Protein AF-A0A1R2CIF6-F1 (afdb_monomer)

Secondary structure (DSSP, 8-state):
------HHHIIIIIHHHHHHHHHHHHHHHHHHHHT-------HHHHHHHHHHHHHHHHHHTGGGS-HHHHHHHHHHHH-TTT-GGG---------GGG-HHHHHHHHHHHHHHHHHHHHHHHHHHHHTSS-EEEE-SSPPPGGGHHHH-TT---TTS-TTEEEHHHHHHHHHHHHHHHHHHHTHHHHHHHHHHHHHHHHS-S---HHHHHHHHHHHHHH-----TTTTHHHHHHT-

InterPro domains:
  IPR002809 Integral membrane protein EMC3/TMCO1-like [PF01956] (2-185)
  IPR002809 Integral membrane protein EMC3/TMCO1-like [SM01415] (2-187)
  IPR008568 ER membrane protein complex subunit 3 [PIRSF010045] (2-235)
  IPR008568 ER membrane protein complex subunit 3 [PTHR13116] (2-235)

Nearest PDB structures (foldseek):
  6ww7-assembly1_C  TM=7.244E-01  e=2.558E-13  Homo sapiens
  8j0o-assembly1_C  TM=6.062E-01  e=3.505E-13  Homo sapiens
  7ado-assembly1_C  TM=6.803E-01  e=1.312E-11  Homo sapiens
  8j0n-assembly1_C  TM=6.189E-01  e=1.607E-12  Homo sapiens
  8eoi-assembly1_C  TM=6.465E-01  e=1.619E-11  Homo sapiens

pLDDT: mean 71.88, std 12.57, range [39.0, 88.75]

Organism: NCBI:txid5963

Structure (mmCIF, N/CA/C/O backbone):
data_AF-A0A1R2CIF6-F1
#
_entry.id   AF-A0A1R2CIF6-F1
#
loop_
_atom_site.group_PDB
_atom_site.id
_atom_site.type_symbol
_atom_site.label_atom_id
_atom_site.label_alt_id
_atom_site.label_comp_id
_atom_site.label_asym_id
_atom_site.label_entity_id
_atom_site.label_seq_id
_atom_site.pdbx_PDB_ins_code
_atom_site.Cartn_x
_atom_site.Cartn_y
_atom_site.Cartn_z
_atom_site.occupancy
_atom_site.B_iso_or_equiv
_atom_site.auth_seq_id
_atom_site.auth_comp_id
_atom_site.auth_asym_id
_atom_site.auth_atom_id
_atom_site.pdbx_PDB_model_num
ATOM 1 N N . MET A 1 1 ? -17.646 -19.813 33.523 1.00 39.00 1 MET A N 1
ATOM 2 C CA . MET A 1 1 ? -18.850 -18.993 33.784 1.00 39.00 1 MET A CA 1
ATOM 3 C C . MET A 1 1 ? -19.091 -18.133 32.562 1.00 39.00 1 MET A C 1
ATOM 5 O O . MET A 1 1 ? -18.158 -17.468 32.127 1.00 39.00 1 MET A O 1
ATOM 9 N N . GLU A 1 2 ? -20.286 -18.184 31.979 1.00 49.34 2 GLU A N 1
ATOM 10 C CA . GLU A 1 2 ? -20.651 -17.248 30.914 1.00 49.34 2 GLU A CA 1
ATOM 11 C C . GLU A 1 2 ? -20.967 -15.897 31.549 1.00 49.34 2 GLU A C 1
ATOM 13 O O . GLU A 1 2 ? -21.853 -15.787 32.394 1.00 49.34 2 GLU A O 1
ATOM 18 N N . ILE A 1 3 ? -20.181 -14.883 31.201 1.00 63.22 3 ILE A N 1
ATOM 19 C CA . ILE A 1 3 ? -20.408 -13.525 31.679 1.00 63.22 3 ILE A CA 1
ATOM 20 C C . ILE A 1 3 ? -21.541 -12.953 30.828 1.00 63.22 3 ILE A C 1
ATOM 22 O O . ILE A 1 3 ? -21.410 -12.844 29.609 1.00 63.22 3 ILE A O 1
ATOM 26 N N . LEU A 1 4 ? -22.656 -12.599 31.465 1.00 59.88 4 LEU A N 1
ATOM 27 C CA . LEU A 1 4 ? -23.708 -11.796 30.846 1.00 59.88 4 LEU A CA 1
ATOM 28 C C . LEU A 1 4 ? -23.165 -10.376 30.656 1.00 59.88 4 LEU A C 1
ATOM 30 O O . LEU A 1 4 ? -23.041 -9.619 31.615 1.00 59.88 4 LEU A O 1
ATOM 34 N N . LEU A 1 5 ? -22.793 -10.031 29.422 1.00 65.62 5 LEU A N 1
ATOM 35 C CA . LEU A 1 5 ? -22.462 -8.652 29.073 1.00 65.62 5 LEU A CA 1
ATOM 36 C C . LEU A 1 5 ? -23.752 -7.825 29.005 1.00 65.62 5 LEU A C 1
ATOM 38 O O . LEU A 1 5 ? -24.712 -8.214 28.338 1.00 65.62 5 LEU A O 1
ATOM 42 N N . ASP A 1 6 ? -23.753 -6.671 29.669 1.00 71.94 6 ASP A N 1
ATOM 43 C CA . ASP A 1 6 ? -24.872 -5.731 29.644 1.00 71.94 6 ASP A CA 1
ATOM 44 C C . ASP A 1 6 ? -25.066 -5.147 28.232 1.00 71.94 6 ASP A C 1
ATOM 46 O O . ASP A 1 6 ? -24.138 -4.617 27.610 1.00 71.94 6 ASP A O 1
ATOM 50 N N . SER A 1 7 ? -26.301 -5.216 27.723 1.00 71.50 7 SER A N 1
ATOM 51 C CA . SER A 1 7 ? -26.675 -4.655 26.421 1.00 71.50 7 SER A CA 1
ATOM 52 C C . SER A 1 7 ? -26.494 -3.133 26.365 1.00 71.50 7 SER A C 1
ATOM 54 O O . SER A 1 7 ? -26.387 -2.576 25.268 1.00 71.50 7 SER A O 1
ATOM 56 N N . SER A 1 8 ? -26.442 -2.452 27.510 1.00 75.44 8 SER A N 1
ATOM 57 C CA . SER A 1 8 ? -26.210 -1.008 27.591 1.00 75.44 8 SER A CA 1
ATOM 58 C C . SER A 1 8 ? -24.793 -0.631 27.147 1.00 75.44 8 SER A C 1
ATOM 60 O O . SER A 1 8 ? -24.614 0.372 26.456 1.00 75.44 8 SER A O 1
ATOM 62 N N . ILE A 1 9 ? -23.794 -1.480 27.426 1.00 75.56 9 ILE A N 1
ATOM 63 C CA . ILE A 1 9 ? -22.387 -1.263 27.040 1.00 75.56 9 ILE A CA 1
ATOM 64 C C . ILE A 1 9 ? -22.242 -1.229 25.512 1.00 75.56 9 ILE A C 1
ATOM 66 O O . ILE A 1 9 ? -21.498 -0.415 24.964 1.00 75.56 9 ILE A O 1
ATOM 70 N N . ARG A 1 10 ? -23.009 -2.054 24.788 1.00 73.12 10 ARG A N 1
ATOM 71 C CA . ARG A 1 10 ? -23.013 -2.055 23.317 1.00 73.12 10 ARG A CA 1
ATOM 72 C C . ARG A 1 10 ? -23.423 -0.693 22.754 1.00 73.12 10 ARG A C 1
ATOM 74 O O . ARG A 1 10 ? -22.750 -0.160 21.876 1.00 73.12 10 ARG A O 1
ATOM 81 N N . ASN A 1 11 ? -24.520 -0.130 23.248 1.00 80.06 11 ASN A N 1
ATOM 82 C CA . ASN A 1 11 ? -25.078 1.089 22.669 1.00 80.06 11 ASN A CA 1
ATOM 83 C C . ASN A 1 11 ? -24.284 2.337 23.077 1.00 80.06 11 ASN A C 1
ATOM 85 O O . ASN A 1 11 ? -24.134 3.250 22.272 1.00 80.06 11 ASN A O 1
ATOM 89 N N . TRP A 1 12 ? -23.742 2.353 24.296 1.00 80.06 12 TRP A N 1
ATOM 90 C CA . TRP A 1 12 ? -23.038 3.512 24.847 1.00 80.06 12 TRP A CA 1
ATOM 91 C C . TRP A 1 12 ? -21.533 3.524 24.601 1.00 80.06 12 TRP A C 1
ATOM 93 O O . TRP A 1 12 ? -20.918 4.581 24.696 1.00 80.06 12 TRP A O 1
ATOM 103 N N . VAL A 1 13 ? -20.928 2.382 24.269 1.00 77.31 13 VAL A N 1
ATOM 104 C CA . VAL A 1 13 ? -19.472 2.287 24.106 1.00 77.31 13 VAL A CA 1
ATOM 105 C C . VAL A 1 13 ? -19.093 1.792 22.715 1.00 77.31 13 VAL A C 1
ATOM 107 O O . VAL A 1 13 ? -18.286 2.425 22.038 1.00 77.31 13 VAL A O 1
ATOM 110 N N . LEU A 1 14 ? -19.706 0.709 22.231 1.00 78.44 14 LEU A N 1
ATOM 111 C CA . LEU A 1 14 ? -19.318 0.111 20.949 1.00 78.44 14 LEU A CA 1
ATOM 112 C C . LEU A 1 14 ? -19.695 1.005 19.759 1.00 78.44 14 LEU A C 1
ATOM 114 O O . LEU A 1 14 ? -18.853 1.258 18.896 1.00 78.44 14 LEU A O 1
ATOM 118 N N . ILE A 1 15 ? -20.930 1.516 19.727 1.00 82.88 15 ILE A N 1
ATOM 119 C CA . ILE A 1 15 ? -21.406 2.385 18.637 1.00 82.88 15 ILE A CA 1
ATOM 120 C C . ILE A 1 15 ? -20.624 3.713 18.592 1.00 82.88 15 ILE A C 1
ATOM 122 O O . ILE A 1 15 ? -20.142 4.068 17.513 1.00 82.88 15 ILE A O 1
ATOM 126 N N . PRO A 1 16 ? -20.405 4.431 19.714 1.00 83.88 16 PRO A N 1
ATOM 127 C CA . PRO A 1 16 ? -19.632 5.672 19.686 1.00 83.88 16 PRO A CA 1
ATOM 128 C C . PRO A 1 16 ? -18.171 5.469 19.284 1.00 83.88 16 PRO A C 1
ATOM 130 O O . PRO A 1 16 ? -17.661 6.236 18.470 1.00 83.88 16 PRO A O 1
ATOM 133 N N . ILE A 1 17 ? -17.506 4.413 19.775 1.00 83.25 17 ILE A N 1
ATOM 134 C CA . ILE A 1 17 ? -16.129 4.097 19.362 1.00 83.25 17 ILE A CA 1
ATOM 135 C C . ILE A 1 17 ? -16.073 3.842 17.856 1.00 83.25 17 ILE A C 1
ATOM 137 O O . ILE A 1 17 ? -15.189 4.367 17.181 1.00 83.25 17 ILE A O 1
ATOM 141 N N . PHE A 1 18 ? -17.025 3.083 17.309 1.0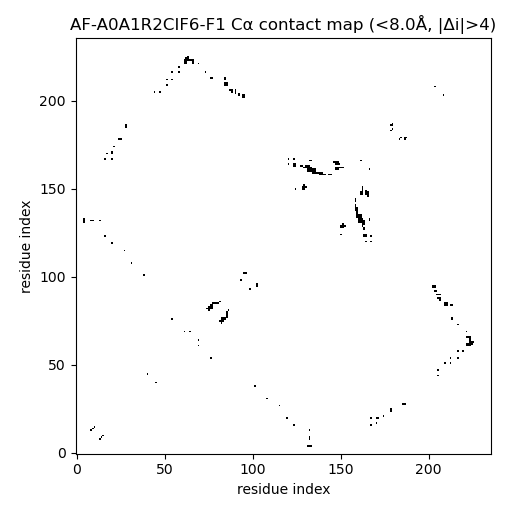0 84.00 18 PHE A N 1
ATOM 142 C CA . PHE A 1 18 ? -17.087 2.821 15.874 1.00 84.00 18 PHE A CA 1
ATOM 143 C C . PHE A 1 18 ? -17.218 4.113 15.056 1.00 84.00 18 PHE A C 1
ATOM 145 O O . PHE A 1 18 ? -16.453 4.327 14.114 1.00 84.00 18 PHE A O 1
ATOM 152 N N . ILE A 1 19 ? -18.133 5.004 15.450 1.00 87.19 19 ILE A N 1
ATOM 153 C CA . ILE A 1 19 ? -18.355 6.292 14.778 1.00 87.19 19 ILE A CA 1
ATOM 154 C C . ILE A 1 19 ? -17.099 7.170 14.839 1.00 87.19 19 ILE A C 1
ATOM 156 O O . ILE A 1 19 ? -16.695 7.733 13.822 1.00 87.19 19 ILE A O 1
ATOM 160 N N . VAL A 1 20 ? -16.447 7.264 16.001 1.00 86.88 20 VAL A N 1
ATOM 161 C CA . VAL A 1 20 ? -15.228 8.071 16.167 1.00 86.88 20 VAL A CA 1
ATOM 162 C C . VAL A 1 20 ? -14.083 7.516 15.324 1.00 86.88 20 VAL A C 1
ATOM 164 O O . VAL A 1 20 ? -13.419 8.282 14.630 1.00 86.88 20 VAL A O 1
ATOM 167 N N . VAL A 1 21 ? -13.869 6.198 15.317 1.00 85.12 21 VAL A N 1
ATOM 168 C CA . VAL A 1 21 ? -12.828 5.559 14.493 1.00 85.12 21 VAL A CA 1
ATOM 169 C C . VAL A 1 21 ? -13.111 5.756 13.000 1.00 85.12 21 VAL A C 1
ATOM 171 O O . VAL A 1 21 ? -12.181 6.007 12.232 1.00 85.12 21 VAL A O 1
ATOM 174 N N . PHE A 1 22 ? -14.379 5.711 12.584 1.00 86.25 22 PHE A N 1
ATOM 175 C CA . PHE A 1 22 ? -14.793 5.999 11.209 1.00 86.25 22 PHE A CA 1
ATOM 176 C C . PHE A 1 22 ? -14.502 7.439 10.797 1.00 86.25 22 PHE A C 1
ATOM 178 O O . PHE A 1 22 ? -13.790 7.669 9.817 1.00 86.25 22 PHE A O 1
ATOM 185 N N . LEU A 1 23 ? -14.985 8.406 11.575 1.00 86.69 23 LEU A N 1
ATOM 186 C CA . LEU A 1 23 ? -14.788 9.828 11.304 1.00 86.69 23 LEU A CA 1
ATOM 187 C C . LEU A 1 23 ? -13.310 10.216 11.357 1.00 86.69 23 LEU A C 1
ATOM 189 O O . LEU A 1 23 ? -12.835 10.926 10.474 1.00 86.69 23 LEU A O 1
ATOM 193 N N . ALA A 1 24 ? -12.559 9.713 12.338 1.00 85.19 24 ALA A N 1
ATOM 194 C CA . ALA A 1 24 ? -11.122 9.943 12.434 1.00 85.19 24 ALA A CA 1
ATOM 195 C C . ALA A 1 24 ? -10.368 9.325 11.246 1.00 85.19 24 ALA A C 1
ATOM 197 O O . ALA A 1 24 ? -9.433 9.933 10.722 1.00 85.19 24 ALA A O 1
ATOM 198 N N . GLY A 1 25 ? -10.797 8.148 10.776 1.00 82.81 25 GLY A N 1
ATOM 199 C CA . GLY A 1 25 ? -10.287 7.519 9.559 1.00 82.81 25 GLY A CA 1
ATOM 200 C C . GLY A 1 25 ? -10.509 8.383 8.315 1.00 82.81 25 GLY A C 1
ATOM 201 O O . GLY A 1 25 ? -9.566 8.610 7.555 1.00 82.81 25 GLY A O 1
ATOM 202 N N . MET A 1 26 ? -11.719 8.922 8.140 1.00 83.31 26 MET A N 1
ATOM 203 C CA . MET A 1 26 ? -12.051 9.828 7.034 1.00 83.31 26 MET A CA 1
ATOM 204 C C . MET A 1 26 ? -11.281 11.149 7.111 1.00 83.31 26 MET A C 1
ATOM 206 O O . MET A 1 26 ? -10.618 11.528 6.146 1.00 83.31 26 MET A O 1
ATOM 210 N N . LEU A 1 27 ? -11.305 11.823 8.266 1.00 84.25 27 LEU A N 1
ATOM 211 C CA . LEU A 1 27 ? -10.571 13.071 8.499 1.00 84.25 27 LEU A CA 1
ATOM 212 C C . LEU A 1 27 ? -9.088 12.900 8.195 1.00 84.25 27 LEU A C 1
ATOM 214 O O . LEU A 1 27 ? -8.485 13.739 7.535 1.00 84.25 27 LEU A O 1
ATOM 218 N N . ARG A 1 28 ? -8.499 11.777 8.608 1.00 79.50 28 ARG A N 1
ATOM 219 C CA . ARG A 1 28 ? -7.103 11.466 8.315 1.00 79.50 28 ARG A CA 1
ATOM 220 C C . ARG A 1 28 ? -6.828 11.372 6.816 1.00 79.50 28 ARG A C 1
ATOM 222 O O . ARG A 1 28 ? -5.766 11.809 6.382 1.00 79.50 28 ARG A O 1
ATOM 229 N N . ILE A 1 29 ? -7.706 10.745 6.034 1.00 78.75 29 ILE A N 1
ATOM 230 C CA . ILE A 1 29 ? -7.522 10.635 4.579 1.00 78.75 29 ILE A CA 1
ATOM 231 C C . ILE A 1 29 ? -7.549 12.034 3.951 1.00 78.75 29 ILE A C 1
ATOM 233 O O . ILE A 1 29 ? -6.648 12.359 3.185 1.00 78.75 29 ILE A O 1
ATOM 237 N N . VAL A 1 30 ? -8.488 12.885 4.367 1.00 82.25 30 VAL A N 1
ATOM 238 C CA . VAL A 1 30 ? -8.605 14.272 3.886 1.00 82.25 30 VAL A CA 1
ATOM 239 C C . VAL A 1 30 ? -7.393 15.122 4.288 1.00 82.25 30 VAL A C 1
ATOM 241 O O . VAL A 1 30 ? -6.797 15.780 3.442 1.00 82.25 30 VAL A O 1
ATOM 244 N N . ILE A 1 31 ? -6.960 15.066 5.552 1.00 80.94 31 ILE A N 1
ATOM 245 C CA . ILE A 1 31 ? -5.761 15.779 6.030 1.00 80.94 31 ILE A CA 1
ATOM 246 C C . ILE A 1 31 ? -4.517 15.311 5.272 1.00 80.94 31 ILE A C 1
ATOM 248 O O . ILE A 1 31 ? -3.676 16.124 4.902 1.00 80.94 31 ILE A O 1
ATOM 252 N N . SER A 1 32 ? -4.403 14.005 5.017 1.00 75.38 32 SER A N 1
ATOM 253 C CA . SER A 1 32 ? -3.282 13.441 4.266 1.00 75.38 32 SER A CA 1
ATOM 254 C C . SER A 1 32 ? -3.211 13.982 2.839 1.00 75.38 32 SER A C 1
ATOM 256 O O . SER A 1 32 ? -2.106 14.150 2.340 1.00 75.38 32 SER A O 1
ATOM 258 N N . GLN A 1 33 ? -4.352 14.260 2.204 1.00 75.56 33 GLN A N 1
ATOM 259 C CA . GLN A 1 33 ? -4.391 14.897 0.888 1.00 75.56 33 GLN A CA 1
ATOM 260 C C . GLN A 1 33 ? -4.069 16.387 0.942 1.00 75.56 33 GLN A C 1
ATOM 262 O O . GLN A 1 33 ? -3.348 16.891 0.091 1.00 75.56 33 GLN A O 1
ATOM 267 N N . LEU A 1 34 ? -4.565 17.095 1.956 1.00 76.94 34 LEU A N 1
ATOM 268 C CA . LEU A 1 34 ? -4.261 18.516 2.143 1.00 76.94 34 LEU A CA 1
ATOM 269 C C . LEU A 1 34 ? -2.776 18.751 2.446 1.00 76.94 34 LEU A C 1
ATOM 271 O O . LEU A 1 34 ? -2.214 19.774 2.070 1.00 76.94 34 LEU A O 1
ATOM 275 N N . MET A 1 35 ? -2.136 17.798 3.121 1.00 71.25 35 MET A N 1
ATOM 276 C CA . MET A 1 35 ? -0.699 17.800 3.385 1.00 71.25 35 MET A CA 1
ATOM 277 C C . MET A 1 35 ? 0.142 17.315 2.203 1.00 71.25 35 MET A C 1
ATOM 279 O O . MET A 1 35 ? 1.368 17.276 2.328 1.00 71.25 35 MET A O 1
ATOM 283 N N . ASP A 1 36 ? -0.477 16.917 1.091 1.00 69.44 36 ASP A N 1
ATOM 284 C CA . ASP A 1 36 ? 0.250 16.435 -0.069 1.00 69.44 36 ASP A CA 1
ATOM 285 C C . ASP A 1 36 ? 0.875 17.606 -0.837 1.00 69.44 36 ASP A C 1
ATOM 287 O O . ASP A 1 36 ? 0.326 18.157 -1.790 1.00 69.44 36 ASP A O 1
ATOM 291 N N . SER A 1 37 ? 2.042 18.044 -0.371 1.00 60.53 37 SER A N 1
ATOM 292 C CA . SER A 1 37 ? 2.896 18.950 -1.122 1.00 60.53 37 SER A CA 1
ATOM 293 C C . SER A 1 37 ? 3.536 18.171 -2.268 1.00 60.53 37 SER A C 1
ATOM 295 O O . SER A 1 37 ? 4.336 17.266 -2.017 1.00 60.53 37 SER A O 1
ATOM 297 N N . LYS A 1 38 ? 3.218 18.540 -3.516 1.00 57.66 38 LYS A N 1
ATOM 298 C CA . LYS A 1 38 ? 3.992 18.114 -4.690 1.00 57.66 38 LYS A CA 1
ATOM 299 C C . LYS A 1 38 ? 5.399 18.683 -4.554 1.00 57.66 38 LYS A C 1
ATOM 301 O O . LYS A 1 38 ? 5.637 19.839 -4.888 1.00 57.66 38 LYS A O 1
ATOM 306 N N . GLU A 1 39 ? 6.304 17.887 -4.008 1.00 60.53 39 GLU A N 1
ATOM 307 C CA . GLU A 1 39 ? 7.722 18.204 -4.036 1.00 60.53 39 GLU A CA 1
ATOM 308 C C . GLU A 1 39 ? 8.167 18.180 -5.501 1.00 60.53 39 GLU A C 1
ATOM 310 O O . GLU A 1 39 ? 7.883 17.228 -6.236 1.00 60.53 39 GLU A O 1
ATOM 315 N N . GLU A 1 40 ? 8.776 19.272 -5.957 1.00 57.78 40 GLU A N 1
ATOM 316 C CA . GLU A 1 40 ? 9.231 19.402 -7.334 1.00 57.78 40 GLU A CA 1
ATOM 317 C C . GLU A 1 40 ? 10.437 18.474 -7.514 1.00 57.78 40 GLU A C 1
ATOM 319 O O . GLU A 1 40 ? 11.560 18.794 -7.132 1.00 57.78 40 GLU A O 1
ATOM 324 N N . GLN A 1 41 ? 10.179 17.260 -8.005 1.00 61.66 41 GLN A N 1
ATOM 325 C CA . GLN A 1 41 ? 11.236 16.288 -8.254 1.00 61.66 41 GLN A CA 1
ATOM 326 C C . GLN A 1 41 ? 12.218 16.846 -9.285 1.00 61.66 41 GLN A C 1
ATOM 328 O O . GLN A 1 41 ? 11.820 17.418 -10.305 1.00 61.66 41 GLN A O 1
ATOM 333 N N . GLU A 1 42 ? 13.510 16.632 -9.042 1.00 69.31 42 GLU A N 1
ATOM 334 C CA . GLU A 1 42 ? 14.547 17.033 -9.980 1.00 69.31 42 GLU A CA 1
ATOM 335 C C . GLU A 1 42 ? 14.309 16.372 -11.351 1.00 69.31 42 GLU A C 1
ATOM 337 O O . GLU A 1 42 ? 14.005 15.179 -11.457 1.00 69.31 42 GLU A O 1
ATOM 342 N N . LYS A 1 43 ? 14.462 17.142 -12.436 1.00 73.81 43 LYS A N 1
ATOM 343 C CA . LYS A 1 43 ? 14.246 16.656 -13.813 1.00 73.81 43 LYS A CA 1
ATOM 344 C C . LYS A 1 43 ? 15.087 15.414 -14.139 1.00 73.81 43 LYS A C 1
ATOM 346 O O . LYS A 1 43 ? 14.653 14.571 -14.926 1.00 73.81 43 LYS A O 1
ATOM 351 N N . ASN A 1 44 ? 16.275 15.306 -13.543 1.00 72.25 44 ASN A N 1
ATOM 352 C CA . ASN A 1 44 ? 17.172 14.168 -13.717 1.00 72.25 44 ASN A CA 1
ATOM 353 C C . ASN A 1 44 ? 16.606 12.894 -13.071 1.00 72.25 44 ASN A C 1
ATOM 355 O O . ASN A 1 44 ? 16.518 11.874 -13.755 1.00 72.25 44 ASN A O 1
ATOM 359 N N . ASP A 1 45 ? 16.126 12.971 -11.827 1.00 72.12 45 ASP A N 1
ATOM 360 C CA . ASP A 1 45 ? 15.466 11.864 -11.118 1.00 72.12 45 ASP A CA 1
ATOM 361 C C . ASP A 1 45 ? 14.250 11.337 -11.898 1.00 72.12 45 ASP A C 1
ATOM 363 O O . ASP A 1 45 ? 14.102 10.128 -12.100 1.00 72.12 45 ASP A O 1
ATOM 367 N N . LEU A 1 46 ? 13.411 12.243 -12.412 1.00 77.12 46 LEU A N 1
ATOM 368 C CA . LEU A 1 46 ? 12.244 11.893 -13.232 1.00 77.12 46 LEU A CA 1
ATOM 369 C C . LEU A 1 46 ? 12.639 11.169 -14.526 1.00 77.12 46 LEU A C 1
ATOM 371 O O . LEU A 1 46 ? 12.038 10.161 -14.902 1.00 77.12 46 LEU A O 1
ATOM 375 N N . CYS A 1 47 ? 13.675 11.663 -15.207 1.00 79.81 47 CYS A N 1
ATOM 376 C CA . CYS A 1 47 ? 14.193 11.052 -16.428 1.00 79.81 47 CYS A CA 1
ATOM 377 C C . CYS A 1 47 ? 14.716 9.631 -16.170 1.00 79.81 47 CYS A C 1
ATOM 379 O O . CYS A 1 47 ? 14.441 8.707 -16.946 1.00 79.81 47 CYS A O 1
ATOM 381 N N . VAL A 1 48 ? 15.429 9.433 -15.057 1.00 79.62 48 VAL A N 1
ATOM 382 C CA . VAL A 1 48 ? 15.929 8.120 -14.637 1.00 79.62 48 VAL A CA 1
ATOM 383 C C . VAL A 1 48 ? 14.770 7.176 -14.333 1.00 79.62 48 VAL A C 1
ATOM 385 O O . VAL A 1 48 ? 14.742 6.060 -14.858 1.00 79.62 48 VAL A O 1
ATOM 388 N N . GLN A 1 49 ? 13.775 7.627 -13.570 1.00 80.62 49 GLN A N 1
ATOM 389 C CA . GLN A 1 49 ? 12.607 6.825 -13.214 1.00 80.62 49 GLN A CA 1
ATOM 390 C C . GLN A 1 49 ? 11.827 6.356 -14.452 1.00 80.62 49 GLN A C 1
ATOM 392 O O . GLN A 1 49 ? 11.542 5.163 -14.591 1.00 80.62 49 GLN A O 1
ATOM 397 N N . GLU A 1 50 ? 11.532 7.254 -15.392 1.00 83.38 50 GLU A N 1
ATOM 398 C CA . GLU A 1 50 ? 10.838 6.899 -16.636 1.00 83.38 50 GLU A CA 1
ATOM 399 C C . GLU A 1 50 ? 11.670 5.959 -17.518 1.00 83.38 50 GLU A C 1
ATOM 401 O O . GLU A 1 50 ? 11.137 5.028 -18.136 1.00 83.38 50 GLU A O 1
ATOM 406 N N . THR A 1 51 ? 12.993 6.139 -17.537 1.00 85.12 51 THR A N 1
ATOM 407 C CA . THR A 1 51 ? 13.912 5.245 -18.252 1.00 85.12 51 THR A CA 1
ATOM 408 C C . THR A 1 51 ? 13.879 3.834 -17.663 1.00 85.12 51 THR A C 1
ATOM 410 O O . THR A 1 51 ? 13.727 2.864 -18.412 1.00 85.12 51 THR A O 1
ATOM 413 N N . VAL A 1 52 ? 13.935 3.698 -16.335 1.00 85.50 52 VAL A N 1
ATOM 414 C CA . VAL A 1 52 ? 13.813 2.408 -15.634 1.00 85.50 52 VAL A CA 1
ATOM 415 C C . VAL A 1 52 ? 12.463 1.756 -15.931 1.00 85.50 52 VAL A C 1
ATOM 417 O O . VAL A 1 52 ? 12.416 0.590 -16.329 1.00 85.50 52 VAL A O 1
ATOM 420 N N . LEU A 1 53 ? 11.357 2.503 -15.838 1.00 85.81 53 LEU A N 1
ATOM 421 C CA . LEU A 1 53 ? 10.022 1.989 -16.162 1.00 85.81 53 LEU A CA 1
ATOM 422 C C . LEU A 1 53 ? 9.941 1.486 -17.607 1.00 85.81 53 LEU A C 1
ATOM 424 O O . LEU A 1 53 ? 9.346 0.438 -17.878 1.00 85.81 53 LEU A O 1
ATOM 428 N N . ARG A 1 54 ? 10.567 2.189 -18.553 1.00 87.69 54 ARG A N 1
ATOM 429 C CA . ARG A 1 54 ? 10.630 1.775 -19.958 1.00 87.69 54 ARG A CA 1
ATOM 430 C C . ARG A 1 54 ? 11.411 0.472 -20.138 1.00 87.69 54 ARG A C 1
ATOM 432 O O . ARG A 1 54 ? 10.958 -0.393 -20.893 1.00 87.69 54 ARG A O 1
ATOM 439 N N . VAL A 1 55 ? 12.524 0.294 -19.428 1.00 87.31 55 VAL A N 1
ATOM 440 C CA . VAL A 1 55 ? 13.301 -0.959 -19.428 1.00 87.31 55 VAL A CA 1
ATOM 441 C C . VAL A 1 55 ? 12.498 -2.099 -18.801 1.00 87.31 55 VAL A C 1
ATOM 443 O O . VAL A 1 55 ? 12.416 -3.184 -19.376 1.00 87.31 55 VAL A O 1
ATOM 446 N N . GLN A 1 56 ? 11.802 -1.859 -17.692 1.00 86.81 56 GLN A N 1
ATOM 447 C CA . GLN A 1 56 ? 10.939 -2.861 -17.061 1.00 86.81 56 GLN A CA 1
ATOM 448 C C . GLN A 1 56 ? 9.782 -3.296 -17.965 1.00 86.81 56 GLN A C 1
ATOM 450 O O . GLN A 1 56 ? 9.479 -4.490 -18.050 1.00 86.81 56 GLN A O 1
ATOM 455 N N . ARG A 1 57 ? 9.157 -2.360 -18.691 1.00 88.06 57 ARG A N 1
ATOM 456 C CA . ARG A 1 57 ? 8.146 -2.679 -19.713 1.00 88.06 57 ARG A CA 1
ATOM 457 C C . ARG A 1 57 ? 8.744 -3.521 -20.842 1.00 88.06 57 ARG A C 1
ATOM 459 O O . ARG A 1 57 ? 8.117 -4.495 -21.251 1.00 88.06 57 ARG A O 1
ATOM 466 N N . LEU A 1 58 ? 9.958 -3.205 -21.303 1.00 87.25 58 LEU A N 1
ATOM 467 C CA . LEU A 1 58 ? 10.661 -3.998 -22.319 1.00 87.25 58 LEU A CA 1
ATOM 468 C C . LEU A 1 58 ? 10.943 -5.428 -21.832 1.00 87.25 58 LEU A C 1
ATOM 470 O O . LEU A 1 58 ? 10.729 -6.372 -22.588 1.00 87.25 58 LEU A O 1
ATOM 474 N N . LYS A 1 59 ? 11.357 -5.597 -20.570 1.00 86.25 59 LYS A N 1
ATOM 475 C CA . LYS A 1 59 ? 11.593 -6.911 -19.947 1.00 86.25 59 LYS A CA 1
ATOM 476 C C . LYS A 1 59 ? 10.305 -7.730 -19.869 1.00 86.25 59 LYS A C 1
ATOM 478 O O . LYS A 1 59 ? 10.276 -8.869 -20.322 1.00 86.25 59 LYS A O 1
ATOM 483 N N . LYS A 1 60 ? 9.218 -7.144 -19.353 1.00 86.44 60 LYS A N 1
ATOM 484 C CA . LYS A 1 60 ? 7.905 -7.814 -19.261 1.00 86.44 60 LYS A CA 1
ATOM 485 C C . LYS A 1 60 ? 7.343 -8.167 -20.644 1.00 86.44 60 LYS A C 1
ATOM 487 O O . LYS A 1 60 ? 6.784 -9.244 -20.827 1.00 86.44 60 LYS A O 1
ATOM 492 N N . GLY A 1 61 ? 7.519 -7.273 -21.615 1.00 84.19 61 GLY A N 1
ATOM 493 C CA . GLY A 1 61 ? 7.029 -7.415 -22.986 1.00 84.19 61 GLY A CA 1
ATOM 494 C C . GLY A 1 61 ? 7.973 -8.141 -23.949 1.00 84.19 61 GLY A C 1
ATOM 495 O O . GLY A 1 61 ? 7.659 -8.206 -25.137 1.00 84.19 61 GLY A O 1
ATOM 496 N N . CYS A 1 62 ? 9.107 -8.689 -23.490 1.00 84.19 62 CYS A N 1
ATOM 497 C CA . CYS A 1 62 ? 10.144 -9.225 -24.382 1.00 84.19 62 CYS A CA 1
ATOM 498 C C . CYS A 1 62 ? 9.607 -10.320 -25.314 1.00 84.19 62 CYS A C 1
ATOM 500 O O . CYS A 1 62 ? 9.963 -10.376 -26.484 1.00 84.19 62 CYS A O 1
ATOM 502 N N . LYS A 1 63 ? 8.667 -11.131 -24.825 1.00 84.38 63 LYS A N 1
ATOM 503 C CA . LYS A 1 63 ? 8.106 -12.287 -25.533 1.00 84.38 63 LYS A CA 1
ATOM 504 C C . LYS A 1 63 ? 7.163 -11.930 -26.691 1.00 84.38 63 LYS A C 1
ATOM 506 O O . LYS A 1 63 ? 6.922 -12.778 -27.546 1.00 84.38 63 LYS A O 1
ATOM 511 N N . ILE A 1 64 ? 6.613 -10.714 -26.697 1.00 87.25 64 ILE A N 1
ATOM 512 C CA . ILE A 1 64 ? 5.647 -10.227 -27.703 1.00 87.25 64 ILE A CA 1
ATOM 513 C C . ILE A 1 64 ? 6.367 -9.494 -28.839 1.00 87.25 64 ILE A C 1
ATOM 515 O O . ILE A 1 64 ? 5.828 -9.341 -29.927 1.00 87.25 64 ILE A O 1
ATOM 519 N N . LEU A 1 65 ? 7.586 -9.018 -28.599 1.00 87.19 65 LEU A N 1
ATOM 520 C CA . LEU A 1 65 ? 8.328 -8.237 -29.575 1.00 87.19 65 LEU A CA 1
ATOM 521 C C . LEU A 1 65 ? 9.069 -9.151 -30.555 1.00 87.19 65 LEU A C 1
ATOM 523 O O . LEU A 1 65 ? 9.647 -10.147 -30.123 1.00 87.19 65 LEU A O 1
ATOM 527 N N . SER A 1 66 ? 9.112 -8.790 -31.843 1.00 86.75 66 SER A N 1
ATOM 528 C CA . SER A 1 66 ? 9.933 -9.516 -32.820 1.00 86.75 66 SER A CA 1
ATOM 529 C C . SER A 1 66 ? 11.412 -9.496 -32.417 1.00 86.75 66 SER A C 1
ATOM 531 O O . SER A 1 66 ? 11.872 -8.569 -31.745 1.00 86.75 66 SER A O 1
ATOM 533 N N . ASP A 1 67 ? 12.167 -10.513 -32.833 1.00 86.12 67 ASP A N 1
ATOM 534 C CA . ASP A 1 67 ? 13.589 -10.655 -32.488 1.00 86.12 67 ASP A CA 1
ATOM 535 C C . ASP A 1 67 ? 14.424 -9.450 -32.962 1.00 86.12 67 ASP A C 1
ATOM 537 O O . ASP A 1 67 ? 15.190 -8.875 -32.188 1.00 86.12 67 ASP A O 1
ATOM 541 N N . THR A 1 68 ? 14.172 -8.957 -34.177 1.00 88.56 68 THR A N 1
ATOM 542 C CA . THR A 1 68 ? 14.805 -7.739 -34.710 1.00 88.56 68 THR A CA 1
ATOM 543 C C . THR A 1 68 ? 14.490 -6.501 -33.865 1.00 88.56 68 THR A C 1
ATOM 545 O O . THR A 1 68 ? 15.390 -5.749 -33.485 1.00 88.56 68 THR A O 1
ATOM 548 N N . SER A 1 69 ? 13.222 -6.312 -33.495 1.00 88.00 69 SER A N 1
ATOM 549 C CA . SER A 1 69 ? 12.781 -5.180 -32.675 1.00 88.00 69 SER A CA 1
ATOM 550 C C . SER A 1 69 ? 13.356 -5.230 -31.260 1.00 88.00 69 SER A C 1
ATOM 552 O O . SER A 1 69 ? 13.724 -4.192 -30.707 1.00 88.00 69 SER A O 1
ATOM 554 N N . TYR A 1 70 ? 13.446 -6.419 -30.659 1.00 88.69 70 TYR A N 1
ATOM 555 C CA . TYR A 1 70 ? 14.031 -6.591 -29.332 1.00 88.69 70 TYR A CA 1
ATOM 556 C C . TYR A 1 70 ? 15.529 -6.315 -29.348 1.00 88.69 70 TYR A C 1
ATOM 558 O O . TYR A 1 70 ? 16.005 -5.558 -28.504 1.00 88.69 70 TYR A O 1
ATOM 566 N N . ARG A 1 71 ? 16.261 -6.843 -30.335 1.00 87.69 71 ARG A N 1
ATOM 567 C CA . ARG A 1 71 ? 17.697 -6.579 -30.504 1.00 87.69 71 ARG A CA 1
ATOM 568 C C . ARG A 1 71 ? 17.985 -5.091 -30.672 1.00 87.69 71 ARG A C 1
ATOM 570 O O . ARG A 1 71 ? 18.858 -4.580 -29.979 1.00 87.69 71 ARG A O 1
ATOM 577 N N . ASN A 1 72 ? 17.208 -4.381 -31.491 1.00 88.75 72 ASN A N 1
ATOM 578 C CA . ASN A 1 72 ? 17.364 -2.935 -31.686 1.00 88.75 72 ASN A CA 1
ATOM 579 C C . ASN A 1 72 ? 17.107 -2.144 -30.394 1.00 88.75 72 ASN A C 1
ATOM 581 O O . ASN A 1 72 ? 17.886 -1.260 -30.039 1.00 88.75 72 ASN A O 1
ATOM 585 N N . LYS A 1 73 ? 16.047 -2.482 -29.645 1.00 87.25 73 LYS A N 1
ATOM 586 C CA . LYS A 1 73 ? 15.747 -1.825 -28.360 1.00 87.25 73 LYS A CA 1
ATOM 587 C C . LYS A 1 73 ? 16.781 -2.162 -27.287 1.00 87.25 73 LYS A C 1
ATOM 589 O O . LYS A 1 73 ? 17.194 -1.275 -26.551 1.00 87.25 73 LYS A O 1
ATOM 594 N N . ARG A 1 74 ? 17.244 -3.411 -27.221 1.00 86.19 74 ARG A N 1
ATOM 595 C CA . ARG A 1 74 ? 18.327 -3.831 -26.322 1.00 86.19 74 ARG A CA 1
ATOM 596 C C . ARG A 1 74 ? 19.627 -3.106 -26.657 1.00 86.19 74 ARG A C 1
ATOM 598 O O . ARG A 1 74 ? 20.282 -2.610 -25.751 1.00 86.19 74 ARG A O 1
ATOM 605 N N . ALA A 1 75 ? 19.963 -2.971 -27.939 1.00 85.94 75 ALA A N 1
ATOM 606 C CA . ALA A 1 75 ? 21.126 -2.210 -28.381 1.00 85.94 75 ALA A CA 1
ATOM 607 C C . ALA A 1 75 ? 21.027 -0.730 -27.977 1.00 85.94 75 ALA A C 1
ATOM 609 O O . ALA A 1 75 ? 22.005 -0.174 -27.495 1.00 85.94 75 ALA A O 1
ATOM 610 N N . TYR A 1 76 ? 19.851 -0.105 -28.086 1.00 86.25 76 TYR A N 1
ATOM 611 C CA . TYR A 1 76 ? 19.639 1.278 -27.638 1.00 86.25 76 TYR A CA 1
ATOM 612 C C . TYR A 1 76 ? 19.914 1.482 -26.136 1.00 86.25 76 TYR A C 1
ATOM 614 O O . TYR A 1 76 ? 20.478 2.503 -25.746 1.00 86.25 76 TYR A O 1
ATOM 622 N N . PHE A 1 77 ? 19.560 0.512 -25.288 1.00 85.00 77 PHE A N 1
ATOM 623 C CA . PHE A 1 77 ? 19.781 0.613 -23.841 1.00 85.00 77 PHE A CA 1
ATOM 624 C C . PHE A 1 77 ? 21.182 0.166 -23.394 1.00 85.00 77 PHE A C 1
ATOM 626 O O . PHE A 1 77 ? 21.748 0.801 -22.511 1.00 85.00 77 PHE A O 1
ATOM 633 N N . CYS A 1 78 ? 21.747 -0.885 -23.998 1.00 79.38 78 CYS A N 1
ATOM 634 C CA . CYS A 1 78 ? 22.979 -1.543 -23.536 1.00 79.38 78 CYS A CA 1
ATOM 635 C C . CYS A 1 78 ? 24.250 -1.186 -24.330 1.00 79.38 78 CYS A C 1
ATOM 637 O O . CYS A 1 78 ? 25.309 -1.745 -24.040 1.00 79.38 78 CYS A O 1
ATOM 639 N N . LYS A 1 79 ? 24.189 -0.330 -25.362 1.00 80.94 79 LYS A N 1
ATOM 640 C CA . LYS A 1 79 ? 25.376 -0.003 -26.176 1.00 80.94 79 LYS A CA 1
ATOM 641 C C . LYS A 1 79 ? 26.464 0.636 -25.311 1.00 80.94 79 LYS A C 1
ATOM 643 O O . LYS A 1 79 ? 26.244 1.693 -24.740 1.00 80.94 79 LYS A O 1
ATOM 648 N N . ALA A 1 80 ? 27.656 0.039 -25.306 1.00 66.94 80 ALA A N 1
ATOM 649 C CA . ALA A 1 80 ? 28.747 0.399 -24.397 1.00 66.94 80 ALA A CA 1
ATOM 650 C C . ALA A 1 80 ? 29.163 1.885 -24.405 1.00 66.94 80 ALA A C 1
ATOM 652 O O . ALA A 1 80 ? 29.674 2.366 -23.403 1.00 66.94 80 ALA A O 1
ATOM 653 N N . THR A 1 81 ? 28.953 2.601 -25.516 1.00 60.41 81 THR A N 1
ATOM 654 C CA . THR A 1 81 ? 29.412 3.989 -25.705 1.00 60.41 81 THR A CA 1
ATOM 655 C C . THR A 1 81 ? 28.299 5.041 -25.764 1.00 60.41 81 THR A C 1
ATOM 657 O O . THR A 1 81 ? 28.582 6.220 -25.603 1.00 60.41 81 THR A O 1
ATOM 660 N N . VAL A 1 82 ? 27.042 4.650 -26.028 1.00 68.25 82 VAL A N 1
ATOM 661 C CA . VAL A 1 82 ? 25.903 5.584 -26.254 1.00 68.25 82 VAL A CA 1
ATOM 662 C C . VAL A 1 82 ? 24.615 5.097 -25.569 1.00 68.25 82 VAL A C 1
ATOM 664 O O . VAL A 1 82 ? 23.553 5.697 -25.708 1.00 68.25 82 VAL A O 1
ATOM 667 N N . GLY A 1 83 ? 24.669 3.967 -24.863 1.00 70.56 83 GLY A N 1
ATOM 668 C CA . GLY A 1 83 ? 23.513 3.376 -24.208 1.00 70.56 83 GLY A CA 1
ATOM 669 C C . GLY A 1 83 ? 22.954 4.323 -23.157 1.00 70.56 83 GLY A C 1
ATOM 670 O O . GLY A 1 83 ? 23.697 4.891 -22.362 1.00 70.56 83 GLY A O 1
ATOM 671 N N . VAL A 1 84 ? 21.632 4.482 -23.125 1.00 75.00 84 VAL A N 1
ATOM 672 C CA . VAL A 1 84 ? 20.973 5.357 -22.138 1.00 75.00 84 VAL A CA 1
ATOM 673 C C . VAL A 1 84 ? 21.293 4.921 -20.698 1.00 75.00 84 VAL A C 1
ATOM 675 O O . VAL A 1 84 ? 21.362 5.763 -19.810 1.00 75.00 84 VAL A O 1
ATOM 678 N N . LEU A 1 85 ? 21.559 3.625 -20.483 1.00 72.94 85 LEU A N 1
ATOM 679 C CA . LEU A 1 85 ? 21.958 3.057 -19.188 1.00 72.94 85 LEU A CA 1
ATOM 680 C C . LEU A 1 85 ? 23.446 3.259 -18.848 1.00 72.94 85 LEU A C 1
ATOM 682 O O . LEU A 1 85 ? 23.846 3.002 -17.718 1.00 72.94 85 LEU A O 1
ATOM 686 N N . HIS A 1 86 ? 24.263 3.700 -19.810 1.00 68.81 86 HIS A N 1
ATOM 687 C CA . HIS A 1 86 ? 25.674 4.061 -19.620 1.00 68.81 86 HIS A CA 1
ATOM 688 C C . HIS A 1 86 ? 25.872 5.549 -19.353 1.00 68.81 86 HIS A C 1
ATOM 690 O O . HIS A 1 86 ? 27.000 5.971 -19.119 1.00 68.81 86 HIS A O 1
ATOM 696 N N . LYS A 1 87 ? 24.807 6.355 -19.407 1.00 70.25 87 LYS A N 1
ATOM 697 C CA . LYS A 1 87 ? 24.899 7.772 -19.077 1.00 70.25 87 LYS A CA 1
ATOM 698 C C . LYS A 1 87 ? 25.236 7.895 -17.592 1.00 70.25 87 LYS A C 1
ATOM 700 O O . LYS A 1 87 ? 24.401 7.607 -16.738 1.00 70.25 87 LYS A O 1
ATOM 705 N N . GLU A 1 88 ? 26.469 8.291 -17.306 1.00 61.53 88 GLU A N 1
ATOM 706 C CA . GLU A 1 88 ? 26.905 8.626 -15.959 1.00 61.53 88 GLU A CA 1
ATOM 707 C C . GLU A 1 88 ? 26.219 9.934 -15.564 1.00 61.53 88 GLU A C 1
ATOM 709 O O . GLU A 1 88 ? 26.352 10.961 -16.231 1.00 61.53 88 GLU A O 1
ATOM 714 N N . PHE A 1 89 ? 25.395 9.866 -14.523 1.00 60.84 89 PHE A N 1
ATOM 715 C CA . PHE A 1 89 ? 24.904 11.053 -13.843 1.00 60.84 89 PHE A CA 1
ATOM 716 C C . PHE A 1 89 ? 25.953 11.381 -12.799 1.00 60.84 89 PHE A C 1
ATOM 718 O O . PHE A 1 89 ? 26.338 10.486 -12.040 1.00 60.84 89 PHE A O 1
ATOM 725 N N . ASP A 1 90 ? 26.448 12.619 -12.824 1.00 47.31 90 ASP A N 1
ATOM 726 C CA . ASP A 1 90 ? 27.449 13.079 -11.875 1.00 47.31 90 ASP A CA 1
ATOM 727 C C . ASP A 1 90 ? 26.858 12.916 -10.482 1.00 47.31 90 ASP A C 1
ATOM 729 O O . ASP A 1 90 ? 25.872 13.554 -10.101 1.00 47.31 90 ASP A O 1
ATOM 733 N N . SER A 1 91 ? 27.377 11.913 -9.789 1.00 46.81 91 SER A N 1
ATOM 734 C CA . SER A 1 91 ? 26.840 11.457 -8.532 1.00 46.81 91 SER A CA 1
ATOM 735 C C . SER A 1 91 ? 27.375 12.403 -7.480 1.00 46.81 91 SER A C 1
ATOM 737 O O . SER A 1 9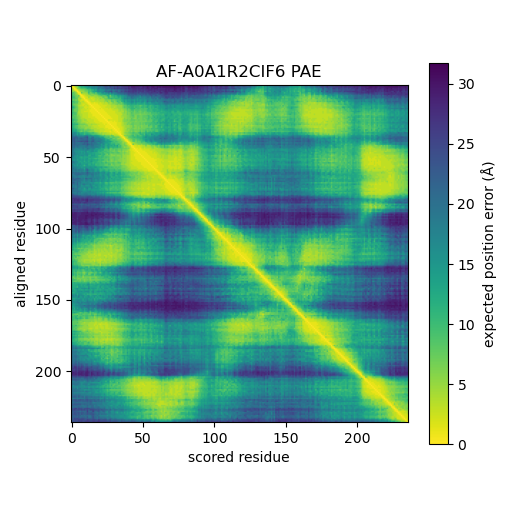1 ? 28.236 12.035 -6.685 1.00 46.81 91 SER A O 1
ATOM 739 N N . ASN A 1 92 ? 26.784 13.592 -7.399 1.00 42.34 92 ASN A N 1
ATOM 740 C CA . ASN A 1 92 ? 26.627 14.234 -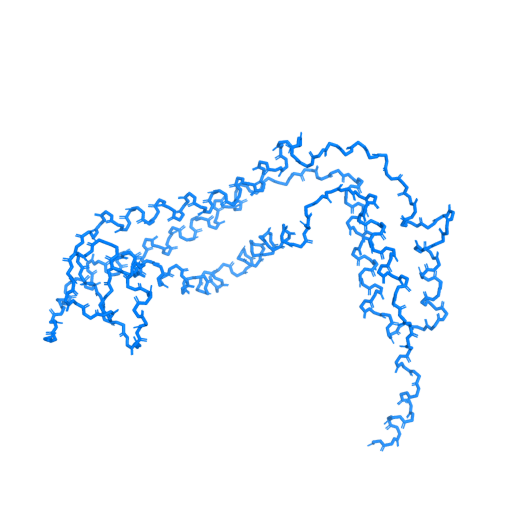6.106 1.00 42.34 92 ASN A CA 1
ATOM 741 C C . ASN A 1 92 ? 25.596 13.396 -5.330 1.00 42.34 92 ASN A C 1
ATOM 743 O O . ASN A 1 92 ? 24.476 13.815 -5.058 1.00 42.34 92 ASN A O 1
ATOM 747 N N . ALA A 1 93 ? 25.974 12.146 -5.040 1.00 46.31 93 ALA A N 1
ATOM 748 C CA . ALA A 1 93 ? 25.313 11.291 -4.083 1.00 46.31 93 ALA A CA 1
ATOM 749 C C . ALA A 1 93 ? 25.589 11.923 -2.730 1.00 46.31 93 ALA A C 1
ATOM 751 O O . ALA A 1 93 ? 26.441 11.475 -1.965 1.00 46.31 93 ALA A O 1
ATOM 752 N N . MET A 1 94 ? 24.855 12.991 -2.431 1.00 41.69 94 MET A N 1
ATOM 753 C CA . MET A 1 94 ? 24.494 13.203 -1.052 1.00 41.69 94 MET A CA 1
ATOM 754 C C . MET A 1 94 ? 23.795 11.910 -0.641 1.00 41.69 94 MET A C 1
ATOM 756 O O . MET A 1 94 ? 22.808 11.519 -1.279 1.00 41.69 94 MET A O 1
ATOM 760 N N . PRO A 1 95 ? 24.345 11.165 0.337 1.00 46.44 95 PRO A N 1
ATOM 761 C CA . PRO A 1 95 ? 23.669 9.985 0.831 1.00 46.44 95 PRO A CA 1
ATOM 762 C C . PRO A 1 95 ? 22.261 10.443 1.170 1.00 46.44 95 PRO A C 1
ATOM 764 O O . PRO A 1 95 ? 22.113 11.477 1.806 1.00 46.44 95 PRO A O 1
ATOM 767 N N . PHE A 1 96 ? 21.248 9.706 0.717 1.00 46.88 96 PHE A N 1
ATOM 768 C CA . PHE A 1 96 ? 19.825 10.021 0.887 1.00 46.88 96 PHE A CA 1
ATOM 769 C C . PHE A 1 96 ? 19.490 10.580 2.290 1.00 46.88 96 PHE A C 1
ATOM 771 O O . PHE A 1 96 ? 18.594 11.400 2.412 1.00 46.88 96 PHE A O 1
ATOM 778 N N . PHE A 1 97 ? 20.273 10.210 3.315 1.00 46.88 97 PHE A N 1
ATOM 779 C CA . PHE A 1 97 ? 20.355 10.818 4.652 1.00 46.88 97 PHE A CA 1
ATOM 780 C C . PHE A 1 97 ? 20.533 12.349 4.753 1.00 46.88 97 PHE A C 1
ATOM 782 O O . PHE A 1 97 ? 20.249 12.894 5.816 1.00 46.88 97 PHE A O 1
ATOM 789 N N . MET A 1 98 ? 21.028 13.043 3.728 1.00 45.47 98 MET A N 1
ATOM 790 C CA . MET A 1 98 ? 21.382 14.465 3.779 1.00 45.47 98 MET A CA 1
ATOM 791 C C . MET A 1 98 ? 20.550 15.354 2.853 1.00 45.47 98 MET A C 1
ATOM 793 O O . MET A 1 98 ? 20.811 16.552 2.826 1.00 45.47 98 MET A O 1
ATOM 797 N N . ASP A 1 99 ? 19.525 14.816 2.181 1.00 50.16 99 ASP A N 1
ATOM 798 C CA . ASP A 1 99 ? 18.416 15.625 1.658 1.00 50.16 99 ASP A CA 1
ATOM 799 C C . ASP A 1 99 ? 17.266 15.589 2.674 1.00 50.16 99 ASP A C 1
ATOM 801 O O . ASP A 1 99 ? 16.297 14.833 2.506 1.00 50.16 99 ASP A O 1
ATOM 805 N N . PRO A 1 100 ? 17.363 16.375 3.769 1.00 51.19 100 PRO A N 1
ATOM 806 C CA . PRO A 1 100 ? 16.393 16.356 4.849 1.00 51.19 100 PRO A CA 1
ATOM 807 C C . PRO A 1 100 ? 14.983 16.629 4.329 1.00 51.19 100 PRO A C 1
ATOM 809 O O . PRO A 1 100 ? 14.046 16.041 4.846 1.00 51.19 100 PRO A O 1
ATOM 812 N N . THR A 1 101 ? 14.811 17.439 3.285 1.00 61.06 101 THR A N 1
ATOM 813 C CA . THR A 1 101 ? 13.506 17.889 2.779 1.00 61.06 101 THR A CA 1
ATOM 814 C C . THR A 1 101 ? 12.645 16.758 2.200 1.00 61.06 101 THR A C 1
ATOM 816 O O . THR A 1 101 ? 11.485 16.617 2.598 1.00 61.06 101 THR A O 1
ATOM 819 N N . SER A 1 102 ? 13.221 15.889 1.361 1.00 60.44 102 SER A N 1
ATOM 820 C CA . SER A 1 102 ? 12.474 14.804 0.700 1.00 60.44 102 SER A CA 1
ATOM 821 C C . SER A 1 102 ? 12.233 13.608 1.623 1.00 60.44 102 SER A C 1
ATOM 823 O O . SER A 1 102 ? 11.161 12.990 1.628 1.00 60.44 102 SER A O 1
ATOM 825 N N . GLN A 1 103 ? 13.195 13.334 2.509 1.00 60.69 103 GLN A N 1
ATOM 826 C CA . GLN A 1 103 ? 13.015 12.378 3.595 1.00 60.69 103 GLN A CA 1
ATOM 827 C C . GLN A 1 103 ? 11.974 12.864 4.603 1.00 60.69 103 GLN A C 1
ATOM 829 O O . GLN A 1 103 ? 11.123 12.079 5.020 1.00 60.69 103 GLN A O 1
ATOM 834 N N . LEU A 1 104 ? 11.992 14.151 4.965 1.00 63.72 104 LEU A N 1
ATOM 835 C CA . LEU A 1 104 ? 11.003 14.756 5.853 1.00 63.72 104 LEU A CA 1
ATOM 836 C C . LEU A 1 104 ? 9.605 14.656 5.259 1.00 63.72 104 LEU A C 1
ATOM 838 O O . LEU A 1 104 ? 8.689 14.353 6.008 1.00 63.72 104 LEU A O 1
ATOM 842 N N . GLY A 1 105 ? 9.416 14.835 3.951 1.00 65.62 105 GLY A N 1
ATOM 843 C CA . GLY A 1 105 ? 8.108 14.667 3.309 1.00 65.62 105 GLY A CA 1
ATOM 844 C C . GLY A 1 105 ? 7.533 13.259 3.505 1.00 65.62 105 GLY A C 1
ATOM 845 O O . GLY A 1 105 ? 6.408 13.089 3.987 1.00 65.62 105 GLY A O 1
ATOM 846 N N . MET A 1 106 ? 8.332 12.232 3.215 1.00 63.22 106 MET A N 1
ATOM 847 C CA . MET A 1 106 ? 7.923 10.829 3.337 1.00 63.22 106 MET A CA 1
ATOM 848 C C . MET A 1 106 ? 7.780 10.378 4.798 1.00 63.22 106 MET A C 1
ATOM 850 O O . MET A 1 106 ? 6.791 9.734 5.166 1.00 63.22 106 MET A O 1
ATOM 854 N N . ILE A 1 107 ? 8.731 10.758 5.654 1.00 66.81 107 ILE A N 1
ATOM 855 C CA . ILE A 1 107 ? 8.689 10.489 7.093 1.00 66.81 107 ILE A CA 1
ATOM 856 C C . ILE A 1 107 ? 7.512 11.225 7.718 1.00 66.81 107 ILE A C 1
ATOM 858 O O . ILE A 1 107 ? 6.824 10.626 8.523 1.00 66.81 107 ILE A O 1
ATOM 862 N N . LYS A 1 108 ? 7.198 12.463 7.329 1.00 66.62 108 LYS A N 1
ATOM 863 C CA . LYS A 1 108 ? 6.043 13.217 7.841 1.00 66.62 108 LYS A CA 1
ATOM 864 C C . LYS A 1 108 ? 4.729 12.546 7.464 1.00 66.62 108 LYS A C 1
ATOM 866 O O . LYS A 1 108 ? 3.853 12.441 8.319 1.00 66.62 108 LYS A O 1
ATOM 871 N N . LYS A 1 109 ? 4.590 12.031 6.237 1.00 65.81 109 LYS A N 1
ATOM 872 C CA . LYS A 1 109 ? 3.394 11.275 5.822 1.00 65.81 109 LYS A CA 1
ATOM 873 C C . LYS A 1 109 ? 3.241 9.961 6.604 1.00 65.81 109 LYS A C 1
ATOM 875 O O . LYS A 1 109 ? 2.145 9.656 7.080 1.00 65.81 109 LYS A O 1
ATOM 880 N N . ASN A 1 110 ? 4.326 9.211 6.811 1.00 70.81 110 ASN A N 1
ATOM 881 C CA . ASN A 1 110 ? 4.296 7.969 7.597 1.00 70.81 110 ASN A CA 1
ATOM 882 C C . ASN A 1 110 ? 4.181 8.223 9.119 1.00 70.81 110 ASN A C 1
ATOM 884 O O . ASN A 1 110 ? 3.484 7.511 9.839 1.00 70.81 110 ASN A O 1
ATOM 888 N N . ALA A 1 111 ? 4.790 9.291 9.625 1.00 72.06 111 ALA A N 1
ATOM 889 C CA . ALA A 1 111 ? 4.711 9.712 11.019 1.00 72.06 111 ALA A CA 1
ATOM 890 C C . ALA A 1 111 ? 3.319 10.244 11.352 1.00 72.06 111 ALA A C 1
ATOM 892 O O . ALA A 1 111 ? 2.785 9.896 12.397 1.00 72.06 111 ALA A O 1
ATOM 893 N N . ALA A 1 112 ? 2.671 10.991 10.453 1.00 73.19 112 ALA A N 1
ATOM 894 C CA . ALA A 1 112 ? 1.275 11.389 10.620 1.00 73.19 112 ALA A CA 1
ATOM 895 C C . ALA A 1 112 ? 0.355 10.163 10.778 1.00 73.19 112 ALA A C 1
ATOM 897 O O . ALA A 1 112 ? -0.599 10.193 11.560 1.00 73.19 112 ALA A O 1
ATOM 898 N N . TYR A 1 113 ? 0.661 9.044 10.107 1.00 75.44 113 TYR A N 1
ATOM 899 C CA . TYR A 1 113 ? -0.028 7.776 10.350 1.00 75.44 113 TYR A CA 1
ATOM 900 C C . TYR A 1 113 ? 0.266 7.195 11.738 1.00 75.44 113 TYR A C 1
ATOM 902 O O . TYR A 1 113 ? -0.671 6.850 12.460 1.00 75.44 113 TYR A O 1
ATOM 910 N N . GLY A 1 114 ? 1.538 7.102 12.124 1.00 78.25 114 GLY A N 1
ATOM 911 C CA . GLY A 1 114 ? 1.925 6.586 13.438 1.00 78.25 114 GLY A CA 1
ATOM 912 C C . GLY A 1 114 ? 1.323 7.400 14.587 1.00 78.25 114 GLY A C 1
ATOM 913 O O . GLY A 1 114 ? 0.725 6.834 15.498 1.00 78.25 114 GLY A O 1
ATOM 914 N N . ILE A 1 115 ? 1.398 8.728 14.494 1.00 81.62 115 ILE A N 1
ATOM 915 C CA . ILE A 1 115 ? 0.881 9.678 15.484 1.00 81.62 115 ILE A CA 1
ATOM 916 C C . ILE A 1 115 ? -0.639 9.565 15.592 1.00 81.62 115 ILE A C 1
ATOM 918 O O . ILE A 1 115 ? -1.153 9.399 16.692 1.00 81.62 115 ILE A O 1
ATOM 922 N N . SER A 1 116 ? -1.368 9.592 14.470 1.00 78.56 116 SER A N 1
ATOM 923 C CA . SER A 1 116 ? -2.834 9.452 14.506 1.00 78.56 116 SER A CA 1
ATOM 924 C C . SER A 1 116 ? -3.276 8.108 15.089 1.00 78.56 116 SER A C 1
ATOM 926 O O . SER A 1 116 ? -4.211 8.063 15.886 1.00 78.56 116 SER A O 1
ATOM 928 N N . THR A 1 117 ? -2.568 7.024 14.765 1.00 79.25 117 THR A N 1
ATOM 929 C CA . THR A 1 117 ? -2.855 5.688 15.307 1.00 79.25 117 THR A CA 1
ATOM 930 C C . THR A 1 117 ? -2.567 5.612 16.806 1.00 79.25 117 THR A C 1
ATOM 932 O O . THR A 1 117 ? -3.368 5.047 17.545 1.00 79.25 117 THR A O 1
ATOM 935 N N . MET A 1 118 ? -1.460 6.200 17.270 1.00 83.50 118 MET A N 1
ATOM 936 C CA . MET A 1 118 ? -1.090 6.242 18.689 1.00 83.50 118 MET A CA 1
ATOM 937 C C . MET A 1 118 ? -2.036 7.116 19.515 1.00 83.50 118 MET A C 1
ATOM 939 O O . MET A 1 118 ? -2.412 6.724 20.618 1.00 83.50 118 MET A O 1
ATOM 943 N N . LEU A 1 119 ? -2.465 8.264 18.985 1.00 85.44 119 LEU A N 1
ATOM 944 C CA . LEU A 1 119 ? -3.443 9.133 19.643 1.00 85.44 119 LEU A CA 1
ATOM 945 C C . LEU A 1 119 ? -4.787 8.426 19.816 1.00 85.44 119 LEU A C 1
ATOM 947 O O . LEU A 1 119 ? -5.328 8.417 20.918 1.00 85.44 119 LEU A O 1
ATOM 951 N N . LEU A 1 120 ? -5.293 7.780 18.762 1.00 82.31 120 LEU A N 1
ATOM 952 C CA . LEU A 1 120 ? -6.537 7.012 18.839 1.00 82.31 120 LEU A CA 1
ATOM 953 C C . LEU A 1 120 ? -6.405 5.807 19.775 1.00 82.31 120 LEU A C 1
ATOM 955 O O . LEU A 1 120 ? -7.303 5.567 20.573 1.00 82.31 120 LEU A O 1
ATOM 959 N N . LEU A 1 121 ? -5.276 5.092 19.741 1.00 81.56 121 LEU A N 1
ATOM 960 C CA . LEU A 1 121 ? -5.015 3.980 20.658 1.00 81.56 121 LEU A CA 1
ATOM 961 C C . LEU A 1 121 ? -5.004 4.444 22.123 1.00 81.56 121 LEU A C 1
ATOM 963 O O . LEU A 1 121 ? -5.577 3.778 22.983 1.00 81.56 121 LEU A O 1
ATOM 967 N N . THR A 1 122 ? -4.391 5.596 22.398 1.00 83.12 122 THR A N 1
ATOM 968 C CA . THR A 1 122 ? -4.344 6.195 23.740 1.00 83.12 122 THR A CA 1
ATOM 969 C C . THR A 1 122 ? -5.736 6.648 24.179 1.00 83.12 122 THR A C 1
ATOM 971 O O . THR A 1 122 ? 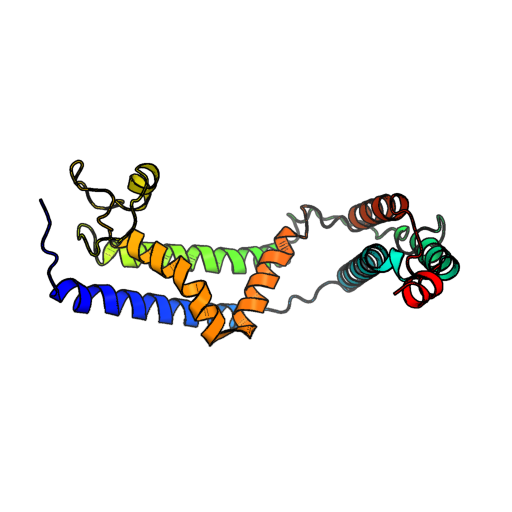-6.163 6.324 25.282 1.00 83.12 122 THR A O 1
ATOM 974 N N . TRP A 1 123 ? -6.486 7.309 23.292 1.00 83.56 123 TRP A N 1
ATOM 975 C CA . TRP A 1 123 ? -7.859 7.752 23.546 1.00 83.56 123 TRP A CA 1
ATOM 976 C C . TRP A 1 123 ? -8.804 6.582 23.855 1.00 83.56 123 TRP A C 1
ATOM 978 O O . TRP A 1 123 ? -9.502 6.613 24.869 1.00 83.56 123 TRP A O 1
ATOM 988 N N . VAL A 1 124 ? -8.779 5.514 23.046 1.00 78.06 124 VAL A N 1
ATOM 989 C CA . VAL A 1 124 ? -9.584 4.306 23.299 1.00 78.06 124 VAL A CA 1
ATOM 990 C C . VAL A 1 124 ? -9.162 3.632 24.606 1.00 78.06 124 VAL A C 1
ATOM 992 O O . VAL A 1 124 ? -10.019 3.191 25.372 1.00 78.06 124 VAL A O 1
ATOM 995 N N . SER A 1 125 ? -7.856 3.578 24.887 1.00 75.50 125 SER A N 1
ATOM 996 C CA . SER A 1 125 ? -7.337 2.992 26.126 1.00 75.50 125 SER A CA 1
ATOM 997 C C . SER A 1 125 ? -7.772 3.763 27.376 1.00 75.50 125 SER A C 1
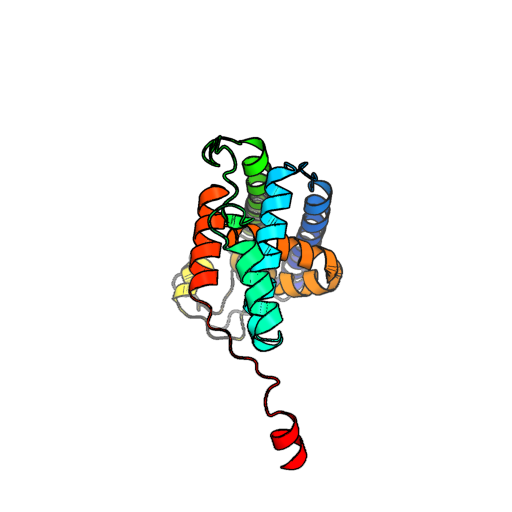ATOM 999 O O . SER A 1 125 ? -7.930 3.143 28.425 1.00 75.50 125 SER A O 1
ATOM 1001 N N . SER A 1 126 ? -7.969 5.082 27.289 1.00 74.25 126 SER A N 1
ATOM 1002 C CA . SER A 1 126 ? -8.458 5.910 28.399 1.00 74.25 126 SER A CA 1
ATOM 1003 C C . SER A 1 126 ? -9.979 5.864 28.572 1.00 74.25 126 SER A C 1
ATOM 1005 O O . SER A 1 126 ? -10.453 5.965 29.697 1.00 74.25 126 SER A O 1
ATOM 1007 N N . PHE A 1 127 ? -10.755 5.693 27.495 1.00 69.94 127 PHE A N 1
ATOM 1008 C CA . PHE A 1 127 ? -12.226 5.678 27.562 1.00 69.94 127 PHE A CA 1
ATOM 1009 C C . PHE A 1 127 ? -12.804 4.408 28.205 1.00 69.94 127 PHE A C 1
ATOM 1011 O O . PHE A 1 127 ? -13.936 4.420 28.682 1.00 69.94 127 PHE A O 1
ATOM 1018 N N . CYS A 1 128 ? -12.050 3.306 28.202 1.00 59.50 128 CYS A N 1
ATOM 1019 C CA . CYS A 1 128 ? -12.472 2.015 28.746 1.00 59.50 128 CYS A CA 1
ATOM 1020 C C . CYS A 1 128 ? -11.264 1.215 29.256 1.00 59.50 128 CYS A C 1
ATOM 1022 O O . CYS A 1 128 ? -10.930 0.170 28.688 1.00 59.50 128 CYS A O 1
ATOM 1024 N N . SER A 1 129 ? -10.592 1.684 30.311 1.00 57.25 129 SER A N 1
ATOM 1025 C CA . SER A 1 129 ? -9.649 0.836 31.046 1.00 57.25 129 SER A CA 1
ATOM 1026 C C . SER A 1 129 ? -10.436 -0.106 31.969 1.00 57.25 129 SER A C 1
ATOM 1028 O O . SER A 1 129 ? -11.186 0.333 32.834 1.00 57.25 129 SER A O 1
ATOM 1030 N N . GLY A 1 130 ? -10.321 -1.419 31.750 1.00 61.31 130 GLY A N 1
ATOM 1031 C CA . GLY A 1 130 ? -10.881 -2.436 32.652 1.00 61.31 130 GLY A CA 1
ATOM 1032 C C . GLY A 1 130 ? -12.240 -3.055 32.285 1.00 61.31 130 GLY A C 1
ATOM 1033 O O . GLY A 1 130 ? -12.681 -3.952 32.998 1.00 61.31 130 GLY A O 1
ATOM 1034 N N . CYS A 1 131 ? -12.892 -2.663 31.182 1.00 61.72 131 CYS A N 1
ATOM 1035 C CA . CYS A 1 131 ? -14.175 -3.254 30.763 1.00 61.72 131 CYS A CA 1
ATOM 1036 C C . CYS A 1 131 ? -14.010 -4.349 29.694 1.00 61.72 131 CYS A C 1
ATOM 1038 O O . CYS A 1 131 ? -13.199 -4.227 28.775 1.00 61.72 131 CYS A O 1
ATOM 1040 N N . ILE A 1 132 ? -14.834 -5.398 29.776 1.00 64.75 132 ILE A N 1
ATOM 1041 C CA . ILE A 1 132 ? -14.966 -6.445 28.752 1.00 64.75 132 ILE A CA 1
ATOM 1042 C C . ILE A 1 132 ? -16.111 -6.041 27.813 1.00 64.75 132 ILE A C 1
ATOM 1044 O O . ILE A 1 132 ? -17.247 -5.924 28.267 1.00 64.75 132 ILE A O 1
ATOM 1048 N N . LEU A 1 133 ? -15.837 -5.809 26.523 1.00 65.81 133 LEU A N 1
ATOM 1049 C CA . LEU A 1 133 ? -16.839 -5.236 25.604 1.00 65.81 133 LEU A CA 1
ATOM 1050 C C . LEU A 1 133 ? -17.522 -6.251 24.691 1.00 65.81 133 LEU A C 1
ATOM 1052 O O . LEU A 1 133 ? -18.674 -6.050 24.313 1.00 65.81 133 LEU A O 1
ATOM 1056 N N . ALA A 1 134 ? -16.814 -7.296 24.270 1.00 66.62 134 ALA A N 1
ATOM 1057 C CA . ALA A 1 134 ? -17.344 -8.224 23.282 1.00 66.62 134 ALA A CA 1
ATOM 1058 C C . ALA A 1 134 ? -16.742 -9.621 23.426 1.00 66.62 134 ALA A C 1
ATOM 1060 O O . ALA A 1 134 ? -15.582 -9.782 23.815 1.00 66.62 134 ALA A O 1
ATOM 1061 N N . ARG A 1 135 ? -17.543 -10.624 23.059 1.00 71.81 135 ARG A N 1
ATOM 1062 C CA . ARG A 1 135 ? -17.107 -12.004 22.846 1.00 71.81 135 ARG A CA 1
ATOM 1063 C C . ARG A 1 135 ? -16.956 -12.226 21.347 1.00 71.81 135 ARG A C 1
ATOM 1065 O O . ARG A 1 135 ? -17.904 -12.031 20.590 1.00 71.81 135 ARG A O 1
ATOM 1072 N N . ILE A 1 136 ? -15.767 -12.621 20.919 1.00 72.88 136 ILE A N 1
ATOM 1073 C CA . ILE A 1 136 ? -15.493 -12.936 19.517 1.00 72.88 136 ILE A CA 1
ATOM 1074 C C . ILE A 1 136 ? -15.963 -14.371 19.187 1.00 72.88 136 ILE A C 1
ATOM 1076 O O . ILE A 1 136 ? -15.726 -15.277 19.981 1.00 72.88 136 ILE A O 1
ATOM 1080 N N . PRO A 1 137 ? -16.592 -14.629 18.023 1.00 74.00 137 PRO A N 1
ATOM 1081 C CA . PRO A 1 137 ? -17.118 -15.957 17.680 1.00 74.00 137 PRO A CA 1
ATOM 1082 C C . PRO A 1 137 ? -16.057 -16.967 17.200 1.00 74.00 137 PRO A C 1
ATOM 1084 O O . PRO A 1 137 ? -16.406 -18.098 16.876 1.00 74.00 137 PRO A O 1
ATOM 1087 N N . PHE A 1 138 ? -14.776 -16.588 17.137 1.00 75.31 138 PHE A N 1
ATOM 1088 C CA . PHE A 1 138 ? -13.678 -17.462 16.714 1.00 75.31 138 PHE A CA 1
ATOM 1089 C C . PHE A 1 138 ? -12.682 -17.754 17.852 1.00 75.31 138 PHE A C 1
ATOM 1091 O O . PHE A 1 138 ? -12.381 -16.869 18.658 1.00 75.31 138 PHE A O 1
ATOM 1098 N N . PRO A 1 139 ? -12.140 -18.985 17.934 1.00 64.56 139 PRO A N 1
ATOM 1099 C CA . PRO A 1 139 ? -11.154 -19.347 18.946 1.00 64.56 139 PRO A CA 1
ATOM 1100 C C . PRO A 1 139 ? -9.822 -18.634 18.671 1.00 64.56 139 PRO A C 1
ATOM 1102 O O . PRO A 1 139 ? -9.188 -18.834 17.636 1.00 64.56 139 PRO A O 1
ATOM 1105 N N . LEU A 1 140 ? -9.395 -17.785 19.605 1.00 67.31 140 LEU A N 1
ATOM 1106 C CA . LEU A 1 140 ? -8.142 -17.032 19.530 1.00 67.31 140 LEU A CA 1
ATOM 1107 C C . LEU A 1 140 ? -7.000 -17.794 20.210 1.00 67.31 140 LEU A C 1
ATOM 1109 O O . LEU A 1 140 ? -7.159 -18.339 21.301 1.00 67.31 140 LEU A O 1
ATOM 1113 N N . THR A 1 141 ? -5.820 -17.805 19.586 1.00 70.50 141 THR A N 1
ATOM 1114 C CA . THR A 1 141 ? -4.619 -18.404 20.185 1.00 70.50 141 THR A CA 1
ATOM 1115 C C . THR A 1 141 ? -4.103 -17.556 21.354 1.00 70.50 141 THR A C 1
ATOM 1117 O O . THR A 1 141 ? -4.141 -16.326 21.313 1.00 70.50 141 THR A O 1
ATOM 1120 N N . GLN A 1 142 ? -3.549 -18.204 22.389 1.00 62.56 142 GLN A N 1
ATOM 1121 C CA . GLN A 1 142 ? -3.019 -17.536 23.594 1.00 62.56 142 GLN A CA 1
ATOM 1122 C C . GLN A 1 142 ? -1.970 -16.449 23.304 1.00 62.56 142 GLN A C 1
ATOM 1124 O O . GLN A 1 142 ? -1.796 -15.542 24.111 1.00 62.56 142 GLN A O 1
ATOM 1129 N N . LYS A 1 143 ? -1.299 -16.485 22.147 1.00 65.19 143 LYS A N 1
ATOM 1130 C CA . LYS A 1 143 ? -0.331 -15.455 21.739 1.00 65.19 143 LYS A CA 1
ATOM 1131 C C . LYS A 1 143 ? -0.970 -14.078 21.538 1.00 65.19 143 LYS A C 1
ATOM 1133 O O . LYS A 1 143 ? -0.305 -13.073 21.756 1.00 65.19 143 LYS A O 1
ATOM 1138 N N . PHE A 1 144 ? -2.256 -14.019 21.188 1.00 62.16 144 PHE A N 1
ATOM 1139 C CA . PHE A 1 144 ? -2.982 -12.752 21.081 1.00 62.16 144 PHE A CA 1
ATOM 1140 C C . PHE A 1 144 ? -3.386 -12.186 22.446 1.00 62.16 144 PHE A C 1
ATOM 1142 O O . PHE A 1 144 ? -3.747 -11.019 22.532 1.00 62.16 144 PHE A O 1
ATOM 1149 N N . ARG A 1 145 ? -3.271 -12.957 23.535 1.00 61.41 145 ARG A N 1
ATOM 1150 C CA . ARG A 1 145 ? -3.693 -12.540 24.877 1.00 61.41 145 ARG A CA 1
ATOM 1151 C C . ARG A 1 145 ? -3.004 -11.257 25.346 1.00 61.41 145 ARG A C 1
ATOM 1153 O O . ARG A 1 145 ? -3.680 -10.349 25.811 1.00 61.41 145 ARG A O 1
ATOM 1160 N N . SER A 1 146 ? -1.688 -11.141 25.169 1.00 59.19 146 SER A N 1
ATOM 1161 C CA . SER A 1 146 ? -0.923 -9.948 25.570 1.00 59.19 146 SER A CA 1
ATOM 1162 C C . SER A 1 146 ? -1.277 -8.699 24.753 1.00 59.19 146 SER A C 1
ATOM 1164 O O . SER A 1 146 ? -1.171 -7.581 25.252 1.00 59.19 146 SER A O 1
ATOM 1166 N N . MET A 1 147 ? -1.729 -8.886 23.510 1.00 60.25 147 MET A N 1
ATOM 1167 C CA . MET A 1 147 ? -2.186 -7.807 22.635 1.00 60.25 147 MET A CA 1
ATOM 1168 C C . MET A 1 147 ? -3.643 -7.420 22.914 1.00 60.25 147 MET A C 1
ATOM 1170 O O . MET A 1 147 ? -3.986 -6.244 22.823 1.00 60.25 147 MET A O 1
ATOM 1174 N N . LEU A 1 148 ? -4.490 -8.392 23.272 1.00 59.66 148 LEU A N 1
ATOM 1175 C CA . LEU A 1 148 ? -5.930 -8.198 23.436 1.00 59.66 148 LEU A CA 1
ATOM 1176 C C . LEU A 1 148 ? -6.366 -7.853 24.867 1.00 59.66 148 LEU A C 1
ATOM 1178 O O . LEU A 1 148 ? -7.422 -7.263 25.054 1.00 59.66 148 LEU A O 1
ATOM 1182 N N . GLN A 1 149 ? -5.573 -8.200 25.880 1.00 60.66 149 GLN A N 1
ATOM 1183 C CA . GLN A 1 149 ? -5.913 -7.992 27.296 1.00 60.66 149 GLN A CA 1
ATOM 1184 C C . GLN A 1 149 ? -5.074 -6.890 27.953 1.00 60.66 149 GLN A C 1
ATOM 1186 O O . GLN A 1 149 ? -5.004 -6.789 29.176 1.00 60.66 149 GLN A O 1
ATOM 1191 N N . ARG A 1 150 ? -4.442 -6.025 27.151 1.00 60.72 150 ARG A N 1
ATOM 1192 C CA . ARG A 1 150 ? -3.723 -4.859 27.668 1.00 60.72 150 ARG A CA 1
ATOM 1193 C C . ARG A 1 150 ? -4.743 -3.922 28.336 1.00 60.72 150 ARG A C 1
ATOM 1195 O O . ARG A 1 150 ? -5.553 -3.309 27.639 1.00 60.72 150 ARG A O 1
ATOM 1202 N N . GLY A 1 151 ? -4.735 -3.888 29.673 1.00 55.94 151 GLY A N 1
ATOM 1203 C CA . GLY A 1 151 ? -5.674 -3.121 30.506 1.00 55.94 151 GLY A CA 1
ATOM 1204 C C . GLY A 1 151 ? -6.730 -3.929 31.282 1.00 55.94 151 GLY A C 1
ATOM 1205 O O . GLY A 1 151 ? -7.591 -3.306 31.894 1.00 55.94 151 GLY A O 1
ATOM 1206 N N . VAL A 1 152 ? -6.695 -5.272 31.276 1.00 56.53 152 VAL A N 1
ATOM 1207 C CA . VAL A 1 152 ? -7.579 -6.126 32.101 1.00 56.53 152 VAL A CA 1
ATOM 1208 C C . VAL A 1 152 ? -6.736 -7.160 32.860 1.00 56.53 152 VAL A C 1
ATOM 1210 O O . VAL A 1 152 ? -6.271 -8.138 32.280 1.00 56.53 152 VAL A O 1
ATOM 1213 N N . GLU A 1 153 ? -6.535 -6.959 34.164 1.00 51.19 153 GLU A N 1
ATOM 1214 C CA . GLU A 1 153 ? -5.739 -7.844 35.036 1.00 51.19 153 GLU A CA 1
ATOM 1215 C C . GLU A 1 153 ? -6.564 -9.014 35.606 1.00 51.19 153 GLU A C 1
ATOM 1217 O O . GLU A 1 153 ? -6.680 -9.196 36.814 1.00 51.19 153 GLU A O 1
ATOM 1222 N N . LEU A 1 154 ? -7.161 -9.837 34.739 1.00 54.44 154 LEU A N 1
ATOM 1223 C CA . LEU A 1 154 ? -7.838 -11.073 35.156 1.00 54.44 154 LEU A CA 1
ATOM 1224 C C . LEU A 1 154 ? -7.184 -12.289 34.487 1.00 54.44 154 LEU A C 1
ATOM 1226 O O . LEU A 1 154 ? -7.515 -12.690 33.370 1.00 54.44 154 LEU A O 1
ATOM 1230 N N . SER A 1 155 ? -6.251 -12.914 35.210 1.00 51.09 155 SER A N 1
ATOM 1231 C CA . SER A 1 155 ? -5.472 -14.086 34.778 1.00 51.09 155 SER A CA 1
ATOM 1232 C C . SER A 1 155 ? -6.317 -15.332 34.468 1.00 51.09 155 SER A C 1
ATOM 1234 O O . SER A 1 155 ? -5.842 -16.223 33.762 1.00 51.09 155 SER A O 1
ATOM 1236 N N . ALA A 1 156 ? -7.578 -15.373 34.911 1.00 53.38 156 ALA A N 1
ATOM 1237 C CA . ALA A 1 156 ? -8.497 -16.504 34.745 1.00 53.38 156 ALA A CA 1
ATOM 1238 C C . ALA A 1 156 ? -9.549 -16.332 33.625 1.00 53.38 156 ALA A C 1
ATOM 1240 O O . ALA A 1 156 ? -10.423 -17.183 33.484 1.00 53.38 156 ALA A O 1
ATOM 1241 N N . LEU A 1 157 ? -9.502 -15.244 32.844 1.00 58.53 157 LEU A N 1
ATOM 1242 C CA . LEU A 1 157 ? -10.511 -14.956 31.819 1.00 58.53 157 LEU A CA 1
ATOM 1243 C C . LEU A 1 157 ? -10.146 -15.545 30.443 1.00 58.53 157 LEU A C 1
ATOM 1245 O O . LEU A 1 157 ? -9.015 -15.387 29.973 1.00 58.53 157 LEU A O 1
ATOM 1249 N N . ASP A 1 158 ? -11.124 -16.174 29.782 1.00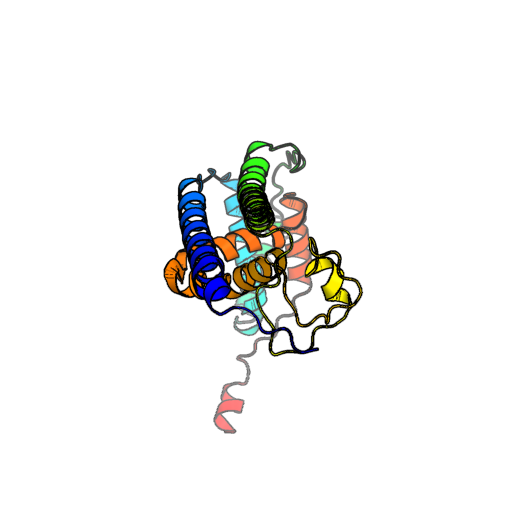 57.00 158 ASP A N 1
ATOM 1250 C CA . ASP A 1 158 ? -10.970 -16.757 28.443 1.00 57.00 158 ASP A CA 1
ATOM 1251 C C . ASP A 1 158 ? -10.561 -15.716 27.385 1.00 57.00 158 ASP A C 1
ATOM 1253 O O . ASP A 1 158 ? -11.053 -14.586 27.354 1.00 57.00 158 ASP A O 1
ATOM 1257 N N . VAL A 1 159 ? -9.687 -16.127 26.456 1.00 59.69 159 VAL A N 1
ATOM 1258 C CA . VAL A 1 159 ? -9.103 -15.295 25.373 1.00 59.69 159 VAL A CA 1
ATOM 1259 C C . VAL A 1 159 ? -10.166 -14.774 24.387 1.00 59.69 159 VAL A C 1
ATOM 1261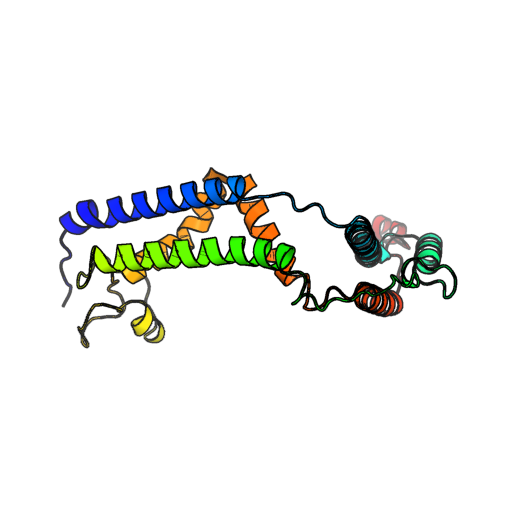 O O . VAL A 1 159 ? -9.903 -13.899 23.568 1.00 59.69 159 VAL A O 1
ATOM 1264 N N . THR A 1 160 ? -11.386 -15.301 24.466 1.00 63.56 160 THR A N 1
ATOM 1265 C CA . THR A 1 160 ? -12.538 -14.910 23.649 1.00 63.56 160 THR A CA 1
ATOM 1266 C C . THR A 1 160 ? -13.120 -13.549 24.046 1.00 63.56 160 THR A C 1
ATOM 1268 O O . THR A 1 160 ? -13.837 -12.940 23.248 1.00 63.56 160 THR A O 1
ATOM 1271 N N . TYR A 1 161 ? -12.827 -13.074 25.260 1.00 67.00 161 TYR A N 1
ATOM 1272 C CA . TYR A 1 161 ? -13.269 -11.778 25.767 1.00 67.00 161 TYR A CA 1
ATOM 1273 C C . TYR A 1 161 ? -12.274 -10.675 25.403 1.00 67.00 161 TYR A C 1
ATOM 1275 O O . TYR A 1 161 ? -11.069 -10.780 25.642 1.00 67.00 161 TYR A O 1
ATOM 1283 N N . VAL A 1 162 ? -12.806 -9.613 24.808 1.00 66.94 162 VAL A N 1
ATOM 1284 C CA . VAL A 1 162 ? -12.042 -8.570 24.121 1.00 66.94 162 VAL A CA 1
ATOM 1285 C C . VAL A 1 162 ? -12.109 -7.273 24.917 1.00 66.94 162 VAL A C 1
ATOM 1287 O O . VAL A 1 162 ? -13.196 -6.794 25.255 1.00 66.94 162 VAL A O 1
ATOM 1290 N N . SER A 1 163 ? -10.934 -6.703 25.188 1.00 71.50 163 SER A N 1
ATOM 1291 C CA . SER A 1 163 ? -10.769 -5.366 25.762 1.00 71.50 163 SER A CA 1
ATOM 1292 C C . SER A 1 163 ? -11.069 -4.275 24.725 1.00 71.50 163 SER A C 1
ATOM 1294 O O . SER A 1 163 ? -11.079 -4.509 23.511 1.00 71.50 163 SER A O 1
ATOM 1296 N N . SER A 1 164 ? -11.255 -3.046 25.189 1.00 70.06 164 SER A N 1
ATOM 1297 C CA . SER A 1 164 ? -11.445 -1.848 24.360 1.00 70.06 164 SER A CA 1
ATOM 1298 C C . SER A 1 164 ? -10.314 -1.646 23.344 1.00 70.06 164 SER A C 1
ATOM 1300 O O . SER A 1 164 ? -10.568 -1.392 22.165 1.00 70.06 164 SER A O 1
ATOM 1302 N N . SER A 1 165 ? -9.066 -1.857 23.767 1.00 69.69 165 SER A N 1
ATOM 1303 C CA . SER A 1 165 ? -7.864 -1.735 22.933 1.00 69.69 165 SER A CA 1
ATOM 1304 C C . SER A 1 165 ? -7.848 -2.727 21.764 1.00 69.69 165 SER A C 1
ATOM 1306 O O . SER A 1 165 ? -7.538 -2.368 20.627 1.00 69.69 165 SER A O 1
ATOM 1308 N N . SER A 1 166 ? -8.252 -3.971 22.005 1.00 74.56 166 SER A N 1
ATOM 1309 C CA . SER A 1 166 ? -8.384 -4.990 20.964 1.00 74.56 166 SER A CA 1
ATOM 1310 C C . SER A 1 166 ? -9.537 -4.763 20.006 1.00 74.56 166 SER A C 1
ATOM 1312 O O . SER A 1 166 ? -9.401 -5.041 18.814 1.00 74.56 166 SER A O 1
ATOM 1314 N N . LEU A 1 167 ? -10.662 -4.256 20.511 1.00 76.62 167 LEU A N 1
ATOM 1315 C CA . LEU A 1 167 ? -11.794 -3.898 19.668 1.00 76.62 167 LEU A CA 1
ATOM 1316 C C . LEU A 1 167 ? -11.387 -2.784 18.696 1.00 76.62 167 LEU A C 1
ATOM 1318 O O . LEU A 1 167 ? -11.723 -2.859 17.518 1.00 76.62 167 LEU A O 1
ATOM 1322 N N . TYR A 1 168 ? -10.585 -1.813 19.146 1.00 78.38 168 TYR A N 1
ATOM 1323 C CA . TYR A 1 168 ? -10.004 -0.800 18.265 1.00 78.38 168 TYR A CA 1
ATOM 1324 C C . TYR A 1 168 ? -9.109 -1.402 17.182 1.00 78.38 168 TYR A C 1
ATOM 1326 O O . TYR A 1 168 ? -9.275 -1.044 16.021 1.00 78.38 168 TYR A O 1
ATOM 1334 N N . PHE A 1 169 ? -8.211 -2.339 17.507 1.00 76.00 169 PHE A N 1
ATOM 1335 C CA . PHE A 1 169 ? -7.395 -3.000 16.480 1.00 76.00 169 PHE A CA 1
ATOM 1336 C C . PHE A 1 169 ? -8.251 -3.749 15.455 1.00 76.00 169 PHE A C 1
ATOM 1338 O O . PHE A 1 169 ? -8.011 -3.638 14.254 1.00 76.00 169 PHE A O 1
ATOM 1345 N N . LEU A 1 170 ? -9.280 -4.466 15.910 1.00 79.94 170 LEU A N 1
ATOM 1346 C CA . LEU A 1 170 ? -10.201 -5.175 15.023 1.00 79.94 170 LEU A CA 1
ATOM 1347 C C . LEU A 1 170 ? -10.934 -4.201 14.091 1.00 79.94 170 LEU A C 1
ATOM 1349 O O . LEU A 1 170 ? -10.996 -4.435 12.883 1.00 79.94 170 LEU A O 1
ATOM 1353 N N . MET A 1 171 ? -11.409 -3.073 14.628 1.00 79.25 171 MET A N 1
ATOM 1354 C CA . MET A 1 171 ? -12.015 -2.015 13.824 1.00 79.25 171 MET A CA 1
ATOM 1355 C C . MET A 1 171 ? -11.000 -1.390 12.868 1.00 79.25 171 MET A C 1
ATOM 1357 O O . MET A 1 171 ? -11.287 -1.282 11.687 1.00 79.25 171 MET A O 1
ATOM 1361 N N . MET A 1 172 ? -9.787 -1.063 13.306 1.00 76.25 172 MET A N 1
ATOM 1362 C CA . MET A 1 172 ? -8.738 -0.483 12.463 1.00 76.25 172 MET A CA 1
ATOM 1363 C C . MET A 1 172 ? -8.430 -1.356 11.236 1.00 76.25 172 MET A C 1
ATOM 1365 O O . MET A 1 172 ? -8.315 -0.835 10.126 1.00 76.25 172 MET A O 1
ATOM 1369 N N . PHE A 1 173 ? -8.328 -2.678 11.409 1.00 77.50 173 PHE A N 1
ATOM 1370 C CA . PHE A 1 173 ? -8.073 -3.594 10.296 1.00 77.50 173 PHE A CA 1
ATOM 1371 C C . PHE A 1 173 ? -9.289 -3.760 9.377 1.00 77.50 173 PHE A C 1
ATOM 1373 O O . PHE A 1 173 ? -9.130 -3.697 8.158 1.00 77.50 173 PHE A O 1
ATOM 1380 N N . GLY A 1 174 ? -10.495 -3.922 9.930 1.00 79.94 174 GLY A N 1
ATOM 1381 C CA . GLY A 1 174 ? -11.720 -4.090 9.136 1.00 79.94 174 GLY A CA 1
ATOM 1382 C C . GLY A 1 174 ? -12.144 -2.821 8.388 1.00 79.94 174 GLY A C 1
ATOM 1383 O O . GLY A 1 174 ? -12.660 -2.877 7.272 1.00 79.94 174 GLY A O 1
ATOM 1384 N N . MET A 1 175 ? -11.859 -1.658 8.965 1.00 79.06 175 MET A N 1
ATOM 1385 C CA . MET A 1 175 ? -12.254 -0.355 8.437 1.00 79.06 175 MET A CA 1
ATOM 1386 C C . MET A 1 175 ? -11.475 0.061 7.199 1.00 79.06 175 MET A C 1
ATOM 1388 O O . MET A 1 175 ? -12.002 0.829 6.404 1.00 79.06 175 MET A O 1
ATOM 1392 N N . ASN A 1 176 ? -10.268 -0.464 6.973 1.00 76.31 176 ASN A N 1
ATOM 1393 C CA . ASN A 1 176 ? -9.520 -0.172 5.747 1.00 76.31 176 ASN A CA 1
ATOM 1394 C C . ASN A 1 176 ? -10.294 -0.593 4.487 1.00 76.31 176 ASN A C 1
ATOM 1396 O O . ASN A 1 176 ? -10.241 0.113 3.482 1.00 76.31 176 ASN A O 1
ATOM 1400 N N . GLY A 1 177 ? -11.052 -1.694 4.549 1.00 77.88 177 GLY A N 1
ATOM 1401 C CA . GLY A 1 177 ? -11.918 -2.126 3.449 1.00 77.88 177 GLY A CA 1
ATOM 1402 C C . GLY A 1 177 ? -13.110 -1.189 3.234 1.00 77.88 177 GLY A C 1
ATOM 1403 O O . GLY A 1 177 ? -13.403 -0.813 2.103 1.00 77.88 177 GLY A O 1
ATOM 1404 N N . ILE A 1 178 ? -13.752 -0.749 4.320 1.00 82.38 178 ILE A N 1
ATOM 1405 C CA . ILE A 1 178 ? -14.914 0.156 4.278 1.00 82.38 178 ILE A CA 1
ATOM 1406 C C . ILE A 1 178 ? -14.499 1.558 3.809 1.00 82.38 178 ILE A C 1
ATOM 1408 O O . ILE A 1 178 ? -15.145 2.142 2.943 1.00 82.38 178 ILE A O 1
ATOM 1412 N N . LEU A 1 179 ? -13.382 2.081 4.321 1.00 78.56 179 LEU A N 1
ATOM 1413 C CA . LEU A 1 179 ? -12.786 3.342 3.876 1.00 78.56 179 LEU A CA 1
ATOM 1414 C C . LEU A 1 179 ? -12.334 3.256 2.412 1.00 78.56 179 LEU A C 1
ATOM 1416 O O . LEU A 1 179 ? -12.474 4.224 1.669 1.00 78.56 179 LEU A O 1
ATOM 1420 N N . GLY A 1 180 ? -11.848 2.089 1.976 1.00 77.19 180 GLY A N 1
ATOM 1421 C CA . GLY A 1 180 ? -11.553 1.807 0.572 1.00 77.19 180 GLY A CA 1
ATOM 1422 C C . GLY A 1 180 ? -12.791 1.787 -0.330 1.00 77.19 180 GLY A C 1
ATOM 1423 O O . GLY A 1 180 ? -12.670 2.071 -1.514 1.00 77.19 180 GLY A O 1
ATOM 1424 N N . LEU A 1 181 ? -13.981 1.501 0.201 1.00 80.62 181 LEU A N 1
ATOM 1425 C CA . LEU A 1 181 ? -15.232 1.615 -0.552 1.00 80.62 181 LEU A CA 1
ATOM 1426 C C . LEU A 1 181 ? -15.741 3.066 -0.580 1.00 80.62 181 LEU A C 1
ATOM 1428 O O . LEU A 1 181 ? -16.152 3.557 -1.626 1.00 80.62 181 LEU A O 1
ATOM 1432 N N . ALA A 1 182 ? -15.682 3.762 0.558 1.00 79.56 182 ALA A N 1
ATOM 1433 C CA . ALA A 1 182 ? -16.202 5.122 0.705 1.00 79.56 182 ALA A CA 1
ATOM 1434 C C . ALA A 1 182 ? -15.344 6.194 0.004 1.00 79.56 182 ALA A C 1
ATOM 1436 O O . ALA A 1 182 ? -15.872 7.184 -0.491 1.00 79.56 182 ALA A O 1
ATOM 1437 N N . MET A 1 183 ? -14.023 6.008 -0.036 1.00 73.69 183 MET A N 1
ATOM 1438 C CA . MET A 1 183 ? -13.034 6.976 -0.541 1.00 73.69 183 MET A CA 1
ATOM 1439 C C . MET A 1 183 ? -12.095 6.329 -1.572 1.00 73.69 183 MET A C 1
ATOM 1441 O O . MET A 1 183 ? -10.899 6.611 -1.603 1.00 73.69 183 MET A O 1
ATOM 1445 N N . GLY A 1 184 ? -12.621 5.417 -2.394 1.00 68.12 184 GLY A N 1
ATOM 1446 C CA . GLY A 1 184 ? -11.827 4.422 -3.122 1.00 68.12 184 GLY A CA 1
ATOM 1447 C C . GLY A 1 184 ? -10.659 4.920 -3.970 1.00 68.12 184 GLY A C 1
ATOM 1448 O O . GLY A 1 184 ? -9.646 4.223 -4.017 1.00 68.12 184 GLY A O 1
ATOM 1449 N N . ASP A 1 185 ? -10.727 6.106 -4.574 1.00 67.81 185 ASP A N 1
ATOM 1450 C CA . ASP A 1 185 ? -9.564 6.668 -5.280 1.00 67.81 185 ASP A CA 1
ATOM 1451 C C . ASP A 1 185 ? -8.478 7.163 -4.318 1.00 67.81 185 ASP A C 1
ATOM 1453 O O . ASP A 1 185 ? -7.304 6.828 -4.476 1.00 67.81 185 ASP A O 1
ATOM 1457 N N . LEU A 1 186 ? -8.870 7.843 -3.240 1.00 66.69 186 LEU A N 1
ATOM 1458 C CA . LEU A 1 186 ? -7.943 8.402 -2.258 1.00 66.69 186 LEU A CA 1
ATOM 1459 C C . LEU A 1 186 ? -7.163 7.314 -1.508 1.00 66.69 186 LEU A C 1
ATOM 1461 O O . LEU A 1 186 ? -5.981 7.469 -1.200 1.00 66.69 186 LEU A O 1
ATOM 1465 N N . MET A 1 187 ? -7.823 6.198 -1.188 1.00 66.50 187 MET A N 1
ATOM 1466 C CA . MET A 1 187 ? -7.171 5.078 -0.503 1.00 66.50 187 MET A CA 1
ATOM 1467 C C . MET A 1 187 ? -6.228 4.307 -1.430 1.00 66.50 187 MET A C 1
ATOM 1469 O O . MET A 1 187 ? -5.174 3.864 -0.975 1.00 66.50 187 MET A O 1
ATOM 1473 N N . LYS A 1 188 ? -6.554 4.172 -2.723 1.00 65.69 188 LYS A N 1
ATOM 1474 C CA . LYS A 1 188 ? -5.663 3.538 -3.709 1.00 65.69 188 LYS A CA 1
ATOM 1475 C C . LYS A 1 188 ? -4.399 4.356 -3.936 1.00 65.69 188 LYS A C 1
ATOM 1477 O O . LYS A 1 188 ? -3.318 3.770 -3.956 1.00 65.69 188 LYS A O 1
ATOM 1482 N N . GLU A 1 189 ? -4.523 5.675 -4.066 1.00 63.5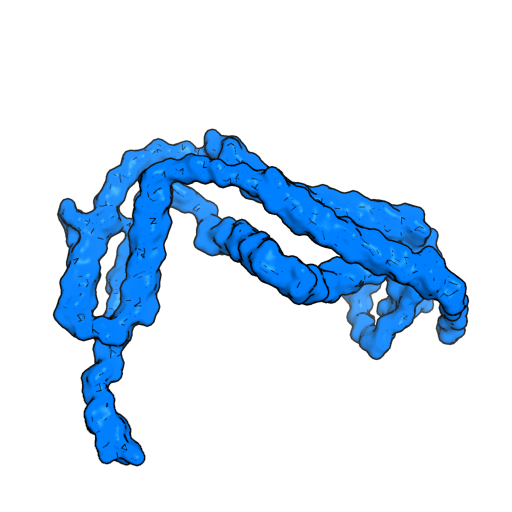3 189 GLU A N 1
ATOM 1483 C CA . GLU A 1 189 ? -3.368 6.576 -4.159 1.00 63.53 189 GLU A CA 1
ATOM 1484 C C . GLU A 1 189 ? -2.496 6.471 -2.912 1.00 63.53 189 GLU A C 1
ATOM 1486 O O . GLU A 1 189 ? -1.311 6.182 -3.016 1.00 63.53 189 GLU A O 1
ATOM 1491 N N . LYS A 1 190 ? -3.091 6.520 -1.719 1.00 64.31 190 LYS A N 1
ATOM 1492 C CA . LYS A 1 190 ? -2.353 6.390 -0.458 1.00 64.31 190 LYS A CA 1
ATOM 1493 C C . LYS A 1 190 ? -1.638 5.044 -0.288 1.00 64.31 190 LYS A C 1
ATOM 1495 O O . LYS A 1 190 ? -0.522 5.000 0.226 1.00 64.31 190 LYS A O 1
ATOM 1500 N N . ILE A 1 191 ? -2.258 3.935 -0.704 1.00 63.47 191 ILE A N 1
ATOM 1501 C CA . ILE A 1 191 ? -1.623 2.604 -0.691 1.00 63.47 191 ILE A CA 1
ATOM 1502 C C . ILE A 1 191 ? -0.479 2.555 -1.706 1.00 63.47 191 ILE A C 1
ATOM 1504 O O . ILE A 1 191 ? 0.582 2.007 -1.410 1.00 63.47 191 ILE A O 1
ATOM 1508 N N . ARG A 1 192 ? -0.669 3.149 -2.887 1.00 60.16 192 ARG A N 1
ATOM 1509 C CA . ARG A 1 192 ? 0.364 3.247 -3.920 1.00 60.16 192 ARG A CA 1
ATOM 1510 C C . ARG A 1 192 ? 1.546 4.090 -3.443 1.00 60.16 192 ARG A C 1
ATOM 1512 O O . ARG A 1 192 ? 2.681 3.648 -3.598 1.00 60.16 192 ARG A O 1
ATOM 1519 N N . ASP A 1 193 ? 1.288 5.216 -2.794 1.00 60.09 193 ASP A N 1
ATOM 1520 C CA . ASP A 1 193 ? 2.297 6.114 -2.227 1.00 60.09 193 ASP A CA 1
ATOM 1521 C C . ASP A 1 193 ? 3.026 5.506 -1.033 1.00 60.09 193 ASP A C 1
ATOM 1523 O O . ASP A 1 193 ? 4.174 5.846 -0.779 1.00 60.09 193 ASP A O 1
ATOM 1527 N N . MET A 1 194 ? 2.400 4.573 -0.314 1.00 59.97 194 MET A N 1
ATOM 1528 C CA . MET A 1 194 ? 3.056 3.798 0.741 1.00 59.97 194 MET A CA 1
ATOM 1529 C C . MET A 1 194 ? 3.852 2.603 0.185 1.00 59.97 194 MET A C 1
ATOM 1531 O O . MET A 1 194 ? 4.855 2.200 0.773 1.00 59.97 194 MET A O 1
ATOM 1535 N N . ALA A 1 195 ? 3.445 2.048 -0.960 1.00 55.38 195 ALA A N 1
ATOM 1536 C CA . ALA A 1 195 ? 4.140 0.951 -1.635 1.00 55.38 195 ALA A CA 1
ATOM 1537 C C . ALA A 1 195 ? 5.340 1.422 -2.480 1.00 55.38 195 ALA A C 1
ATOM 1539 O O . ALA A 1 195 ? 6.321 0.692 -2.617 1.00 55.38 195 ALA A O 1
ATOM 1540 N N . LEU A 1 196 ? 5.284 2.641 -3.021 1.00 53.12 196 LEU A N 1
ATOM 1541 C CA . LEU A 1 196 ? 6.361 3.275 -3.791 1.00 53.12 196 LEU A CA 1
ATOM 1542 C C . LEU A 1 196 ? 7.701 3.327 -3.021 1.00 53.12 196 LEU A C 1
ATOM 1544 O O . LEU A 1 196 ? 8.705 2.888 -3.585 1.00 53.12 196 LEU A O 1
ATOM 1548 N N . PRO A 1 197 ? 7.737 3.739 -1.738 1.00 50.59 197 PRO A N 1
ATOM 1549 C CA . PRO A 1 197 ? 8.927 3.686 -0.889 1.00 50.59 197 PRO A CA 1
ATOM 1550 C C . PRO A 1 197 ? 9.488 2.278 -0.677 1.00 50.59 197 PRO A C 1
ATOM 1552 O O . PRO A 1 197 ? 10.692 2.119 -0.549 1.00 50.59 197 PRO A O 1
ATOM 1555 N N . MET A 1 198 ? 8.640 1.244 -0.653 1.00 43.88 198 MET A N 1
ATOM 1556 C CA . MET A 1 198 ? 9.083 -0.148 -0.465 1.00 43.88 198 MET A CA 1
ATOM 1557 C C . MET A 1 198 ? 9.628 -0.784 -1.752 1.00 43.88 198 MET A C 1
ATOM 1559 O O . MET A 1 198 ? 10.348 -1.777 -1.690 1.00 43.88 198 MET A O 1
ATOM 1563 N N . MET A 1 199 ? 9.300 -0.224 -2.920 1.00 41.06 199 MET A N 1
ATOM 1564 C CA . MET A 1 199 ? 9.883 -0.614 -4.210 1.00 41.06 199 MET A CA 1
ATOM 1565 C C . MET A 1 199 ? 11.165 0.165 -4.538 1.00 41.06 199 MET A C 1
ATOM 1567 O O . MET A 1 199 ? 11.953 -0.291 -5.367 1.00 41.06 199 MET A O 1
ATOM 1571 N N . GLN A 1 200 ? 11.392 1.315 -3.897 1.00 45.78 200 GLN A N 1
ATOM 1572 C CA . GLN A 1 200 ? 12.646 2.060 -3.981 1.00 45.78 200 GLN A CA 1
ATOM 1573 C C . GLN A 1 200 ? 13.553 1.635 -2.823 1.00 45.78 200 GLN A C 1
ATOM 1575 O O . GLN A 1 200 ? 13.487 2.172 -1.722 1.00 45.78 200 GLN A O 1
ATOM 1580 N N . GLY A 1 201 ? 14.378 0.614 -3.068 1.00 44.50 201 GLY A N 1
ATOM 1581 C CA . GLY A 1 201 ? 15.391 0.160 -2.115 1.00 44.50 201 GLY A CA 1
ATOM 1582 C C . GLY A 1 201 ? 16.344 1.283 -1.662 1.00 44.50 201 GLY A C 1
ATOM 1583 O O . GLY A 1 201 ? 16.387 2.359 -2.264 1.00 44.50 201 GLY A O 1
ATOM 1584 N N . PRO A 1 202 ? 17.128 1.049 -0.597 1.00 39.06 202 PRO A N 1
ATOM 1585 C CA . PRO A 1 202 ? 17.951 2.077 0.024 1.00 39.06 202 PRO A CA 1
ATOM 1586 C C . PRO A 1 202 ? 19.177 2.378 -0.849 1.00 39.06 202 PRO A C 1
ATOM 1588 O O . PRO A 1 202 ? 20.199 1.717 -0.720 1.00 39.06 202 PRO A O 1
ATOM 1591 N N . ALA A 1 203 ? 19.040 3.334 -1.770 1.00 42.84 203 ALA A N 1
ATOM 1592 C CA . ALA A 1 203 ? 20.068 4.226 -2.325 1.00 42.84 203 ALA A CA 1
ATOM 1593 C C . ALA A 1 203 ? 19.554 4.795 -3.657 1.00 42.84 203 ALA A C 1
ATOM 1595 O O . ALA A 1 203 ? 19.467 4.077 -4.652 1.00 42.84 203 ALA A O 1
ATOM 1596 N N . LYS A 1 204 ? 19.290 6.105 -3.706 1.00 57.16 204 LYS A N 1
ATOM 1597 C CA . LYS A 1 204 ? 19.129 6.871 -4.955 1.00 57.16 204 LYS A CA 1
ATOM 1598 C C . LYS A 1 204 ? 20.472 7.065 -5.686 1.00 57.16 204 LYS A C 1
ATOM 1600 O O . LYS A 1 204 ? 20.719 8.106 -6.279 1.00 57.16 204 LYS A O 1
ATOM 1605 N N . ASP A 1 205 ? 21.360 6.075 -5.666 1.00 62.41 205 ASP A N 1
ATOM 1606 C CA . ASP A 1 205 ? 22.529 6.119 -6.539 1.00 62.41 205 ASP A CA 1
ATOM 1607 C C . ASP A 1 205 ? 22.033 5.790 -7.951 1.00 62.41 205 ASP A C 1
ATOM 1609 O O . ASP A 1 205 ? 21.928 4.622 -8.334 1.00 62.41 205 ASP A O 1
ATOM 1613 N N . LEU A 1 206 ? 21.669 6.825 -8.715 1.00 67.62 206 LEU A N 1
ATOM 1614 C CA . LEU A 1 206 ? 21.101 6.714 -10.067 1.00 67.62 206 LEU A CA 1
ATOM 1615 C C . LEU A 1 206 ? 21.976 5.826 -10.970 1.00 67.62 206 LEU A C 1
ATOM 1617 O O . LEU A 1 206 ? 21.472 5.003 -11.738 1.00 67.62 206 LEU A O 1
ATOM 1621 N N . SER A 1 207 ? 23.297 5.924 -10.801 1.00 71.31 207 SER A N 1
ATOM 1622 C CA . SER A 1 207 ? 24.295 5.091 -11.476 1.00 71.31 207 SER A CA 1
ATOM 1623 C C . SER A 1 207 ? 24.206 3.608 -11.087 1.00 71.31 207 SER A C 1
ATOM 1625 O O . SER A 1 207 ? 24.266 2.736 -11.957 1.00 71.31 207 SER A O 1
ATOM 1627 N N . LYS A 1 208 ? 23.995 3.288 -9.802 1.00 78.50 208 LYS A N 1
ATOM 1628 C CA . LYS A 1 208 ? 23.798 1.904 -9.336 1.00 78.50 208 LYS A CA 1
ATOM 1629 C C . LYS A 1 208 ? 22.475 1.332 -9.831 1.00 78.50 208 LYS A C 1
ATOM 1631 O O . LYS A 1 208 ? 22.441 0.167 -10.220 1.00 78.50 208 LYS A O 1
ATOM 1636 N N . ILE A 1 209 ? 21.415 2.140 -9.874 1.00 77.31 209 ILE A N 1
ATOM 1637 C CA . ILE A 1 209 ? 20.107 1.729 -10.405 1.00 77.31 209 ILE A CA 1
ATOM 1638 C C . ILE A 1 209 ? 20.231 1.347 -11.887 1.00 77.31 209 ILE A C 1
ATOM 1640 O O . ILE A 1 209 ? 19.759 0.282 -12.291 1.00 77.31 209 ILE A O 1
ATOM 1644 N N . PHE A 1 210 ? 20.918 2.157 -12.698 1.00 81.94 210 PHE A N 1
ATOM 1645 C CA . PHE A 1 210 ? 21.152 1.825 -14.104 1.00 81.94 210 PHE A CA 1
ATOM 1646 C C . PHE A 1 210 ? 22.076 0.635 -14.311 1.00 81.94 210 PHE A C 1
ATOM 1648 O O . PHE A 1 210 ? 21.804 -0.184 -15.192 1.00 81.94 210 PHE A O 1
ATOM 1655 N N . LYS A 1 211 ? 23.108 0.475 -13.478 1.00 82.56 211 LYS A N 1
ATOM 1656 C CA . LYS A 1 211 ? 23.950 -0.722 -13.507 1.00 82.56 211 LYS A CA 1
ATOM 1657 C C . LYS A 1 211 ? 23.138 -1.985 -13.200 1.00 82.56 211 LYS A C 1
ATOM 1659 O O . LYS A 1 211 ? 23.213 -2.948 -13.958 1.00 82.56 211 LYS A O 1
ATOM 1664 N N . ALA A 1 212 ? 22.300 -1.952 -12.164 1.00 83.44 212 ALA A N 1
ATOM 1665 C CA . ALA A 1 212 ? 21.445 -3.074 -11.786 1.00 83.44 212 ALA A CA 1
ATOM 1666 C C . ALA A 1 212 ? 20.414 -3.421 -12.876 1.00 83.44 212 ALA A C 1
ATOM 1668 O O . ALA A 1 212 ? 20.212 -4.591 -13.200 1.00 83.44 212 ALA A O 1
ATOM 1669 N N . GLU A 1 213 ? 19.762 -2.427 -13.489 1.00 83.00 213 GLU A N 1
ATOM 1670 C CA . GLU A 1 213 ? 18.828 -2.692 -14.594 1.00 83.00 213 GLU A CA 1
ATOM 1671 C C . GLU A 1 213 ? 19.532 -3.162 -15.869 1.00 83.00 213 GLU A C 1
ATOM 1673 O O . GLU A 1 213 ? 18.966 -3.966 -16.614 1.00 83.00 213 GLU A O 1
ATOM 1678 N N . ARG A 1 214 ? 20.774 -2.733 -16.107 1.00 81.06 214 ARG A N 1
ATOM 1679 C CA . ARG A 1 214 ? 21.595 -3.242 -17.207 1.00 81.06 214 ARG A CA 1
ATOM 1680 C C . ARG A 1 214 ? 21.926 -4.718 -17.018 1.00 81.06 214 ARG A C 1
ATOM 1682 O O . ARG A 1 214 ? 21.656 -5.498 -17.927 1.00 81.06 214 ARG A O 1
ATOM 1689 N N . GLU A 1 215 ? 22.468 -5.098 -15.864 1.00 84.00 215 GLU A N 1
ATOM 1690 C CA . GLU A 1 215 ? 22.781 -6.497 -15.538 1.00 84.00 215 GLU A CA 1
ATOM 1691 C C . GLU A 1 215 ? 21.525 -7.367 -15.671 1.00 84.00 215 GLU A C 1
ATOM 1693 O O . GLU A 1 215 ? 21.531 -8.407 -16.330 1.00 84.00 215 GLU A O 1
ATOM 1698 N N . ASN A 1 216 ? 20.392 -6.873 -15.168 1.00 85.81 216 ASN A N 1
ATOM 1699 C CA . ASN A 1 216 ? 19.116 -7.553 -15.331 1.00 85.81 216 ASN A CA 1
ATOM 1700 C C . ASN A 1 216 ? 18.688 -7.700 -16.798 1.00 85.81 216 ASN A C 1
ATOM 1702 O O . ASN A 1 216 ? 18.140 -8.738 -17.157 1.00 85.81 216 ASN A O 1
ATOM 1706 N N . LEU A 1 217 ? 18.877 -6.684 -17.646 1.00 83.88 217 LEU A N 1
ATOM 1707 C CA . LEU A 1 217 ? 18.516 -6.740 -19.068 1.00 83.88 217 LEU A CA 1
ATOM 1708 C C . LEU A 1 217 ? 19.467 -7.641 -19.876 1.00 83.88 217 LEU A C 1
ATOM 1710 O O . LEU A 1 217 ? 19.053 -8.218 -20.883 1.00 83.88 217 LEU A O 1
ATOM 1714 N N . GLU A 1 218 ? 20.717 -7.793 -19.438 1.00 81.56 218 GLU A N 1
ATOM 1715 C CA . GLU A 1 218 ? 21.676 -8.735 -20.020 1.00 81.56 218 GLU A CA 1
ATOM 1716 C C . GLU A 1 218 ? 21.273 -10.196 -19.764 1.00 81.56 218 GLU A C 1
ATOM 1718 O O . GLU A 1 218 ? 21.426 -11.021 -20.663 1.00 81.56 218 GLU A O 1
ATOM 1723 N N . LEU A 1 219 ? 20.669 -10.490 -18.607 1.00 84.31 219 LEU A N 1
ATOM 1724 C CA . LEU A 1 219 ? 20.178 -11.826 -18.244 1.00 84.31 219 LEU A CA 1
ATOM 1725 C C . LEU A 1 219 ? 18.879 -12.240 -18.962 1.00 84.31 219 LEU A C 1
ATOM 1727 O O . LEU A 1 219 ? 18.545 -13.427 -18.996 1.00 84.31 219 LEU A O 1
ATOM 1731 N N . VAL A 1 220 ? 18.115 -11.301 -19.532 1.00 83.69 220 VAL A N 1
ATOM 1732 C CA . VAL A 1 220 ? 16.837 -11.632 -20.186 1.00 83.69 220 VAL A CA 1
ATOM 1733 C C . VAL A 1 220 ? 17.071 -12.284 -21.546 1.00 83.69 220 VAL A C 1
ATOM 1735 O O . VAL A 1 220 ? 17.445 -11.627 -22.522 1.00 83.69 220 VAL A O 1
ATOM 1738 N N . SER A 1 221 ? 16.733 -13.572 -21.636 1.00 79.19 221 SER A N 1
ATOM 1739 C CA . SER A 1 221 ? 16.646 -14.293 -22.902 1.00 79.19 221 SER A CA 1
ATOM 1740 C C . SER A 1 221 ? 15.367 -13.924 -23.662 1.00 79.19 221 SER A C 1
ATOM 1742 O O . SER A 1 221 ? 14.254 -13.918 -23.126 1.00 79.19 221 SER A O 1
ATOM 1744 N N . HIS A 1 222 ? 15.526 -13.591 -24.942 1.00 85.44 222 HIS A N 1
ATOM 1745 C CA . HIS A 1 222 ? 14.406 -13.309 -25.833 1.00 85.44 222 HIS A CA 1
ATOM 1746 C C . HIS A 1 222 ? 13.955 -14.588 -26.525 1.00 85.44 222 HIS A C 1
ATOM 1748 O O . HIS A 1 222 ? 14.748 -15.286 -27.150 1.00 85.44 222 HIS A O 1
ATOM 1754 N N . LYS A 1 223 ? 12.663 -14.889 -26.405 1.00 83.12 223 LYS A N 1
ATOM 1755 C CA . LYS A 1 223 ? 11.998 -15.933 -27.180 1.00 83.12 223 LYS A CA 1
ATOM 1756 C C . LYS A 1 223 ? 10.677 -15.375 -27.674 1.00 83.12 223 LYS A C 1
ATOM 1758 O O . LYS A 1 223 ? 9.778 -15.104 -26.873 1.00 83.12 223 LYS A O 1
ATOM 1763 N N . PHE A 1 224 ? 10.574 -15.193 -28.984 1.00 85.38 224 PHE A N 1
ATOM 1764 C CA . PHE A 1 224 ? 9.372 -14.668 -29.610 1.00 85.38 224 PHE A CA 1
ATOM 1765 C C . PHE A 1 224 ? 8.252 -15.709 -29.536 1.00 85.38 224 PHE A C 1
ATOM 1767 O O . PHE A 1 224 ? 8.379 -16.810 -30.069 1.00 85.38 224 PHE A O 1
ATOM 1774 N N . ARG A 1 225 ? 7.169 -15.383 -28.824 1.00 81.75 225 ARG A N 1
ATOM 1775 C CA . ARG A 1 225 ? 6.038 -16.299 -28.606 1.00 81.75 225 ARG A CA 1
ATOM 1776 C C . ARG A 1 225 ? 5.063 -16.359 -29.772 1.00 81.75 225 ARG A C 1
ATOM 1778 O O . ARG A 1 225 ? 4.248 -17.270 -29.780 1.00 81.75 225 ARG A O 1
ATOM 1785 N N . LEU A 1 226 ? 5.116 -15.399 -30.697 1.00 81.38 226 LEU A N 1
ATOM 1786 C CA . LEU A 1 226 ? 4.183 -15.359 -31.824 1.00 81.38 226 LEU A CA 1
ATOM 1787 C C . LEU A 1 226 ? 4.623 -16.240 -33.005 1.00 81.38 226 LEU A C 1
ATOM 1789 O O . LEU A 1 226 ? 3.845 -16.444 -33.929 1.00 81.38 226 LEU A O 1
ATOM 1793 N N . ASN A 1 227 ? 5.833 -16.806 -32.958 1.00 79.38 227 ASN A N 1
ATOM 1794 C CA . ASN A 1 227 ? 6.266 -17.802 -33.937 1.00 79.38 227 ASN A CA 1
ATOM 1795 C C . ASN A 1 227 ? 5.495 -19.113 -33.737 1.00 79.38 227 ASN A C 1
ATOM 1797 O O . ASN A 1 227 ? 5.565 -19.697 -32.654 1.00 79.38 227 ASN A O 1
ATOM 1801 N N . GLY A 1 228 ? 4.801 -19.579 -34.780 1.00 79.81 228 GLY A N 1
ATOM 1802 C CA . GLY A 1 228 ? 4.039 -20.834 -34.762 1.00 79.81 228 GLY A CA 1
ATOM 1803 C C . GLY A 1 228 ? 2.643 -20.725 -34.139 1.00 79.81 228 GLY A C 1
ATOM 1804 O O . GLY A 1 228 ? 2.059 -21.739 -33.763 1.00 79.81 228 GLY A O 1
ATOM 1805 N N . ILE A 1 229 ? 2.096 -19.5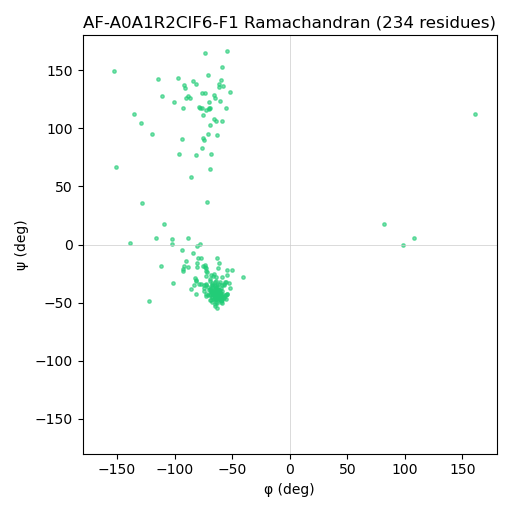09 -34.000 1.00 85.12 229 ILE A N 1
ATOM 1806 C CA . ILE A 1 229 ? 0.692 -19.333 -33.588 1.00 85.12 229 ILE A CA 1
ATOM 1807 C C . ILE A 1 229 ? -0.269 -19.836 -34.665 1.00 85.12 229 ILE A C 1
ATOM 1809 O O . ILE A 1 229 ? -1.322 -20.360 -34.320 1.00 85.12 229 ILE A O 1
ATOM 1813 N N . GLU A 1 230 ? 0.092 -19.710 -35.941 1.00 83.69 230 GLU A N 1
ATOM 1814 C CA . GLU A 1 230 ? -0.719 -20.193 -37.063 1.00 83.69 230 GLU A CA 1
ATOM 1815 C C . GLU A 1 230 ? -0.938 -21.707 -36.953 1.00 83.69 230 GLU A C 1
ATOM 1817 O O . GLU A 1 230 ? -2.078 -22.161 -36.963 1.00 83.69 230 GLU A O 1
ATOM 1822 N N . ASP A 1 231 ? 0.125 -22.474 -36.696 1.00 85.12 231 ASP A N 1
ATOM 1823 C CA . ASP A 1 231 ? 0.046 -23.925 -36.486 1.00 85.12 231 ASP A CA 1
ATOM 1824 C C . ASP A 1 231 ? -0.750 -24.300 -35.227 1.00 85.12 231 ASP A C 1
ATOM 1826 O O . ASP A 1 231 ? -1.440 -25.317 -35.198 1.00 85.12 231 ASP A O 1
ATOM 1830 N N . TYR A 1 232 ? -0.666 -23.487 -34.169 1.00 84.06 232 TYR A N 1
ATOM 1831 C CA . TYR A 1 232 ? -1.454 -23.688 -32.951 1.00 84.06 232 TYR A CA 1
ATOM 1832 C C . TYR A 1 232 ? -2.946 -23.419 -33.182 1.00 84.06 232 TYR A C 1
ATOM 1834 O O . TYR A 1 232 ? -3.785 -24.133 -32.639 1.00 84.06 232 TYR A O 1
ATOM 1842 N N . TYR A 1 233 ? -3.271 -22.399 -33.980 1.00 86.00 233 TYR A N 1
ATOM 1843 C CA . TYR A 1 233 ? -4.646 -22.033 -34.304 1.00 86.00 233 TYR A CA 1
ATOM 1844 C C . TYR A 1 233 ? -5.281 -23.012 -35.289 1.00 86.00 233 TYR A C 1
ATOM 1846 O O . TYR A 1 233 ? -6.440 -23.341 -35.128 1.00 86.00 233 TYR A O 1
ATOM 1854 N N . LEU A 1 234 ? -4.526 -23.514 -36.269 1.00 88.25 234 LEU A N 1
ATOM 1855 C CA . LEU A 1 234 ? -5.012 -24.488 -37.254 1.00 88.25 234 LEU A CA 1
ATOM 1856 C C . LEU A 1 234 ? -5.197 -25.902 -36.681 1.00 88.25 234 LEU A C 1
ATOM 1858 O O . LEU A 1 234 ? -5.843 -26.739 -37.307 1.00 88.25 234 LEU A O 1
ATOM 1862 N N . LYS A 1 235 ? -4.591 -26.196 -35.525 1.00 83.31 235 LYS A N 1
ATOM 1863 C CA . LYS A 1 235 ? -4.672 -27.503 -34.855 1.00 83.31 235 LYS A CA 1
ATOM 1864 C C . LYS A 1 235 ? -5.838 -27.609 -33.859 1.00 83.31 235 LYS A C 1
ATOM 1866 O O . LYS A 1 235 ? -6.147 -28.722 -33.435 1.00 83.31 235 LYS A O 1
ATOM 1871 N N . ASN A 1 236 ? -6.447 -26.484 -33.491 1.00 61.50 236 ASN A N 1
ATOM 1872 C CA . ASN A 1 236 ? -7.661 -26.393 -32.671 1.00 61.50 236 ASN A CA 1
ATOM 1873 C C . ASN A 1 236 ? -8.846 -25.928 -33.522 1.00 61.50 236 ASN A C 1
ATOM 1875 O O . ASN A 1 236 ? -9.986 -26.136 -33.057 1.00 61.50 236 ASN A O 1
#

Foldseek 3Di:
DDDPDDPVLCVVPVVVLLVCLLVLVVVLLVVLVVLDDPDPDDPVLVVLVVVLVVLVCCLVCLQADDPVRNVVVLCCQQVCPRHPLNPDDPPPCPQPVPPCPVVCSLCVSVVSVVVSLVVSLVVLCVVFQADFRDFAPDQDDCVCCCVFCVRHPDPPDHPRTGGSSRSSVVSVVVVLVVCCVVVVVSSVVVVVSVVVVVVDPRGPNSSVSSVVSSVVSVPRDHDHPPPCVVVVVVVD

Mean predicted aligned error: 14.02 Å

Solvent-accessible surface area (backbone atoms only — not comparable to full-atom values): 13907 Å² total; per-residue (Å²): 134,88,78,85,75,62,74,64,54,48,66,72,45,52,50,53,50,51,53,51,54,50,51,52,52,51,52,48,55,53,51,55,56,76,66,58,71,83,71,85,70,55,72,65,60,54,53,51,52,54,50,50,52,52,51,52,49,47,62,77,45,37,38,78,37,54,68,69,59,46,51,54,54,48,45,52,42,65,31,90,88,75,7,68,51,63,60,78,61,86,74,80,65,63,56,72,87,69,47,58,68,67,49,45,53,54,49,48,59,54,43,53,50,52,51,54,52,50,52,50,50,50,52,43,41,68,77,40,65,63,49,77,75,47,75,56,98,58,94,60,64,76,82,51,40,73,68,27,41,64,60,51,98,56,95,86,62,64,71,40,55,30,22,42,51,30,51,48,52,55,47,60,63,57,41,53,59,55,47,36,65,78,40,42,67,63,46,50,50,52,52,48,64,60,46,49,60,73,71,52,65,100,64,87,46,64,55,57,53,30,48,53,53,47,58,54,57,70,70,58,81,79,56,56,63,71,71,65,45,67,63,56,57,76,73,106

Sequence (236 aa):
MEILLDSSIRNWVLIPIFIVVFLAGMLRIVISQLMDSKEEQEKNDLCVQETVLRVQRLKKGCKILSDTSYRNKRAYFCKATVGVLHKEFDSNAMPFFMDPTSQLGMIKKNAAYGISTMLLLTWVSSFCSGCILARIPFPLTQKFRSMLQRGVELSALDVTYVSSSSLYFLMMFGMNGILGLAMGDLMKEKIRDMALPMMQGPAKDLSKIFKAERENLELVSHKFRLNGIEDYYLKN

Radius of gyration: 26.83 Å; Cα contacts (8 Å, |Δi|>4): 159; chains: 1; bounding box: 56×47×72 Å